Protein 9RTL (pdb70)

Foldseek 3Di:
DAPVPFKDKDFDDKAKWWKFKFKDFPVCVVVVCVVVAVVQQVLQVVVVFGFPAFKKKKWAPNVDRMTIMMITGGGDPPRADDDRTGMDIDDGGMWTKGKDAFDPVPCVVVVVNSVVVCVVVVFAFPRMKMKTFRDDVVPDDRRGGIIMIITHTD/DADPPFKDKDFDDKAKWWKAKDKDAPVCVVVVCVVVAVVQQVLQVVVVFHFPAFKKKKWAQHDHDIGMMMITGGTDPDGAADDRTGMDIDDGGIKTKGKDAFAPVPCVVVVVNSVVVCVVVPWDFPRMKMKGFRDDVVPDDRRGGIIMIITHTDD

Solvent-accessible surface area: 14904 Å² total; per-residue (Å²): 98,112,11,128,168,86,15,73,70,65,120,26,78,44,64,29,1,0,5,19,6,11,42,6,35,133,111,100,28,39,79,45,18,130,57,4,29,105,73,0,73,99,52,1,66,68,57,68,82,71,41,72,25,52,22,2,0,28,6,27,31,63,121,48,61,50,3,4,0,17,0,0,16,15,7,84,51,78,13,125,31,61,43,78,12,6,31,3,31,12,2,27,30,99,0,0,0,0,60,13,90,5,49,76,78,114,22,125,42,0,20,83,5,0,93,137,46,6,114,109,73,62,72,91,64,21,46,15,8,14,13,31,16,57,25,49,75,105,149,34,45,85,115,116,8,98,0,49,0,1,6,11,24,166,100,118,12,121,174,95,12,84,77,66,113,25,79,38,67,51,0,0,0,17,4,17,72,10,38,109,107,101,22,53,74,45,22,135,56,5,30,99,72,0,73,111,48,1,72,71,61,68,64,68,45,73,25,59,23,2,0,16,10,6,48,94,62,101,49,73,4,4,1,0,0,0,17,15,7,81,56,69,17,131,31,64,58,131,16,2,24,0,19,10,6,39,12,66,0,0,0,1,52,13,99,5,49,76,78,114,21,122,43,0,27,58,2,0,82,133,43,3,105,117,74,64,37,68,73,10,39,21,10,19,11,37,16,54,24,52,75,104,151,31,46,83,114,118,7,95,0,60,0,2,10,9,4,26,146

Organism: Chlorobaculum tepidum (strain ATCC 49652 / DSM 12025 / NBRC 103806 / TLS) (NCBI:txid194439)

B-factor: mean 36.29, std 10.78, range [20.47, 84.72]

Nearest PDB structures (foldseek):
  5kax-assembly1_A  TM=9.947E-01  e=1.233E-27  Chlorobaculum tepidum TLS
  2kcu-assembly1_A  TM=8.402E-01  e=7.437E-20  Chlorobaculum tepidum
  7zhe-assembly1_A  TM=8.468E-01  e=8.422E-09  Ruminiclostridium cellulolyticum
  6xl6-assembly1_H  TM=8.450E-01  e=1.608E-07  Escherichia coli
  6wl5-assembly4_D  TM=8.039E-01  e=1.523E-07  Escherichia coli

Radius of gyration: 19.71 Å; Cα contacts (8 Å, |Δi|>4): 686; chains: 2; bounding box: 50×37×55 Å

Sequence (309 aa):
FECQFVCELKELAPVPALLIRTQTTMSELGSLFEAGYHDILQLLAGQGKSPSGPPFARYFGMSAGTFEVEFGFPVEGGVEGSGRVVTGLTPSGKAASSLYIGPYGEIEAVYDALMKWVDDNGFDLSGEAYEIYLDAPAETAPDQLRTRVSLMLHFECQFVCELKELAPVPALLIRTQTTMSELGSLFEAGYHDILQLLAGQGKSPSGPPFARYFGMSAGTFEVEFGFPVEGGVEGSGRVVTGLTPSGKAASSLYIGPYGEIEAVYDALMKWVDDNGFDLSGEAYEIYLDAPAETAPDQLRTRVSLMLHE

Secondary structure (DSSP, 8-state):
---TTT-EEEEEPP-EEEEEEEEE-HHHHHHHHHHHHHHHHHHHHTTT--BSS--EEEEE-TTSSSEEEEEEEEB-TT---BTTEEEEE---EEEEEEEEES-GGGTHHHHHHHHHHHHHTT--EEEEEEEEE-S-GGGS-GGG-EEEEEEEE-/---TTT-EEEEE---EEEEEEEEEEHHHHHHHHHHHHHHHHHHHHHTT--BSS--EEEEES--SSEEEEEEEEEB-SS---BTTBEEEE---EEEEEEEEES-GGGTHHHHHHHHHHHHHTT-EEEEEEEEEE-S-GGGS-GGG-EEEEEEEEE-

InterPro domains:
  IPR010499 Bacterial transcription activator, effector binding [SM00871] (7-156)
  IPR011256 Regulatory factor, effector binding domain superfamily [G3DSA:3.20.80.10] (1-158)
  IPR011256 Regulatory factor, effector binding domain superfamily [SSF55136] (10-151)
  IPR029442 GyrI-like small molecule binding domain [PF06445] (10-154)

Structure (mmCIF, N/CA/C/O backbone):
data_9RTL
#
_entry.id   9RTL
#
_cell.length_a   71.810
_cell.length_b   71.810
_cell.length_c   146.160
_cell.angle_alpha   90.000
_cell.angle_beta   90.000
_cell.angle_gamma   120.000
#
_symmetry.space_group_name_H-M   'P 65'
#
loop_
_entity.id
_entity.type
_entity.pdbx_description
1 polymer 'AraC effector-binding domain-containing protein'
2 non-polymer [9-(2-carboxyphenyl)-6-(dimethylamino)xanthen-3-ylidene]-dimethyl-azanium
3 non-polymer GLYCEROL
4 water water
#
loop_
_atom_site.group_PDB
_atom_site.id
_atom_site.type_symbol
_atom_site.label_atom_id
_atom_site.label_alt_id
_atom_site.label_comp_id
_atom_site.label_asym_id
_atom_site.label_entity_id
_atom_site.label_seq_id
_atom_site.pdbx_PDB_ins_code
_atom_site.Cartn_x
_atom_site.Cartn_y
_atom_site.Cartn_z
_atom_site.occupancy
_atom_site.B_iso_or_equiv
_atom_site.auth_seq_id
_atom_site.auth_comp_id
_atom_site.auth_asym_id
_atom_site.auth_atom_id
_atom_site.pdbx_PDB_model_num
ATOM 1 N N . PHE A 1 3 ? -33.42658 3.97378 25.48117 1.000 59.85535 3 PHE A N 1
ATOM 2 C CA . PHE A 1 3 ? -32.62764 4.77291 24.54737 1.000 52.63194 3 PHE A CA 1
ATOM 3 C C . PHE A 1 3 ? -33.21123 6.17428 24.51682 1.000 49.22173 3 PHE A C 1
ATOM 4 O O . PHE A 1 3 ? -34.42944 6.33132 24.39108 1.000 58.85309 3 PHE A O 1
ATOM 12 N N . GLU A 1 4 ? -32.37866 7.20431 24.63103 1.000 47.12943 4 GLU A N 1
ATOM 13 C CA . GLU A 1 4 ? -32.86683 8.57833 24.54277 1.000 53.03294 4 GLU A CA 1
ATOM 14 C C . GLU A 1 4 ? -32.52429 9.17778 23.17802 1.000 51.03578 4 GLU A C 1
ATOM 15 O O . GLU A 1 4 ? -31.37478 9.05754 22.71861 1.000 39.77156 4 GLU A O 1
ATOM 21 N N . CYS A 1 5 ? -33.52813 9.82824 22.53842 1.000 40.77555 5 CYS A N 1
ATOM 22 C CA . CYS A 1 5 ? -33.36869 10.44742 21.22541 1.000 44.84208 5 CYS A CA 1
ATOM 23 C C . CYS A 1 5 ? -33.03842 11.93231 21.28867 1.000 41.79465 5 CYS A C 1
ATOM 24 O O . CYS A 1 5 ? -32.74863 12.52729 20.24251 1.000 42.36034 5 CYS A O 1
ATOM 27 N N . GLN A 1 6 ? -33.05824 12.52834 22.48190 1.000 43.51719 6 GLN A N 1
ATOM 28 C CA . GLN A 1 6 ? -32.76792 13.93893 22.73681 1.000 49.52144 6 GLN A CA 1
ATOM 29 C C . GLN A 1 6 ? -31.68664 14.54534 21.82938 1.000 34.59557 6 GLN A C 1
ATOM 30 O O . GLN A 1 6 ? -31.86199 15.63117 21.26207 1.000 38.43899 6 GLN A O 1
ATOM 36 N N . PHE A 1 7 ? -30.55368 13.86499 21.72686 1.000 35.21089 7 PHE A N 1
ATOM 37 C CA . PHE A 1 7 ? -29.34226 14.46570 21.18381 1.000 37.44464 7 PHE A CA 1
ATOM 38 C C . PHE A 1 7 ? -28.78374 13.78346 19.95590 1.000 37.00461 7 PHE A C 1
ATOM 39 O O . PHE A 1 7 ? -28.20361 14.48369 19.11971 1.000 37.64385 7 PHE A O 1
ATOM 47 N N . VAL A 1 8 ? -28.94818 12.46620 19.80149 1.000 30.76199 8 VAL A N 1
ATOM 48 C CA . VAL A 1 8 ? -28.27854 11.80701 18.67772 1.000 31.54650 8 VAL A CA 1
ATOM 49 C C . VAL A 1 8 ? -29.20174 11.42945 17.50682 1.000 29.32521 8 VAL A C 1
ATOM 50 O O . VAL A 1 8 ? -28.68079 11.00159 16.47211 1.000 38.27662 8 VAL A O 1
ATOM 54 N N . CYS A 1 9 ? -30.51194 11.57572 17.62419 1.000 27.79719 9 CYS A N 1
ATOM 55 C CA . CYS A 1 9 ? -31.38360 11.19454 16.51637 1.000 27.27366 9 CYS A CA 1
ATOM 56 C C . CYS A 1 9 ? -31.46420 12.32651 15.51731 1.000 31.60279 9 CYS A C 1
ATOM 57 O O . CYS A 1 9 ? -31.47364 13.50004 15.88344 1.000 29.65352 9 CYS A O 1
ATOM 60 N N . GLU A 1 10 ? -31.47547 11.97303 14.23944 1.000 28.82771 10 GLU A N 1
ATOM 61 C CA . GLU A 1 10 ? -31.42656 12.98600 13.20861 1.000 26.61442 10 GLU A CA 1
ATOM 62 C C . GLU A 1 10 ? -32.22445 12.50231 12.01364 1.000 29.56132 10 GLU A C 1
ATOM 63 O O . GLU A 1 10 ? -32.58588 11.33081 11.91364 1.000 29.61695 10 GLU A O 1
ATOM 69 N N . LEU A 1 11 ? -32.52492 13.43142 11.11434 1.000 26.05323 11 LEU A N 1
ATOM 70 C CA . LEU A 1 11 ? -33.05123 13.05046 9.80509 1.000 26.67575 11 LEU A CA 1
ATOM 71 C C . LEU A 1 11 ? -31.87516 13.03752 8.82886 1.000 34.97399 11 LEU A C 1
ATOM 72 O O . LEU A 1 11 ? -31.09974 14.00332 8.75703 1.000 32.93378 11 LEU A O 1
ATOM 77 N N . LYS A 1 12 ? -31.71823 11.93820 8.09129 1.000 29.81191 12 LYS A N 1
ATOM 78 C CA . LYS A 1 12 ? -30.65780 11.82968 7.09718 1.000 35.46177 12 LYS A CA 1
ATOM 79 C C . LYS A 1 12 ? -31.29101 11.73240 5.72591 1.000 33.10313 12 LYS A C 1
ATOM 80 O O . LYS A 1 12 ? -32.35661 11.13259 5.57850 1.000 33.21640 12 LYS A O 1
ATOM 86 N N . GLU A 1 13 ? -30.65407 12.38058 4.75169 1.000 33.40721 13 GLU A N 1
ATOM 87 C CA . GLU A 1 13 ? -30.95981 12.20986 3.33729 1.000 38.51161 13 GLU A CA 1
ATOM 88 C C . GLU A 1 13 ? -30.00966 11.15496 2.81605 1.000 36.82718 13 GLU A C 1
ATOM 89 O O . GLU A 1 13 ? -28.79532 11.37282 2.78984 1.000 44.07037 13 GLU A O 1
ATOM 95 N N . LEU A 1 14 ? -30.55108 10.01266 2.42878 1.000 36.63885 14 LEU A N 1
ATOM 96 C CA . LEU A 1 14 ? -29.71533 8.88841 2.05992 1.000 35.84888 14 LEU A CA 1
ATOM 97 C C . LEU A 1 14 ? -29.45792 8.94134 0.56631 1.000 35.99290 14 LEU A C 1
ATOM 98 O O . LEU A 1 14 ? -30.39766 9.08477 -0.22075 1.000 37.15896 14 LEU A O 1
ATOM 103 N N . ALA A 1 15 ? -28.17927 8.80786 0.19768 1.000 35.20145 15 ALA A N 1
ATOM 104 C CA . ALA A 1 15 ? -27.74582 8.77105 -1.18749 1.000 44.19878 15 ALA A CA 1
ATOM 105 C C . ALA A 1 15 ? -27.63102 7.32020 -1.62973 1.000 34.44771 15 ALA A C 1
ATOM 106 O O . ALA A 1 15 ? -26.82830 6.58001 -1.03711 1.000 36.67102 15 ALA A O 1
ATOM 108 N N . PRO A 1 16 ? -28.37113 6.87901 -2.64278 1.000 38.27402 16 PRO A N 1
ATOM 109 C CA . PRO A 1 16 ? -28.24390 5.48127 -3.09516 1.000 33.20272 16 PRO A CA 1
ATOM 110 C C . PRO A 1 16 ? -26.90351 5.25528 -3.78866 1.000 38.95203 16 PRO A C 1
ATOM 111 O O . PRO A 1 16 ? -26.48014 6.04677 -4.63869 1.000 35.89676 16 PRO A O 1
ATOM 115 N N . VAL A 1 17 ? -26.22239 4.17750 -3.41574 1.000 33.47539 17 VAL A N 1
ATOM 116 C CA . VAL A 1 17 ? -24.97658 3.79085 -4.07936 1.000 30.12703 17 VAL A CA 1
ATOM 117 C C . VAL A 1 17 ? -25.08486 2.32614 -4.45788 1.000 31.27794 17 VAL A C 1
ATOM 118 O O . VAL A 1 17 ? -25.94794 1.61206 -3.93519 1.000 28.49718 17 VAL A O 1
ATOM 122 N N . PRO A 1 18 ? -24.22982 1.85073 -5.37486 1.000 30.56328 18 PRO A N 1
ATOM 123 C CA . PRO A 1 18 ? -24.31083 0.43641 -5.78959 1.000 30.59477 18 PRO A CA 1
ATOM 124 C C . PRO A 1 18 ? -24.07731 -0.52660 -4.62720 1.000 27.26701 18 PRO A C 1
ATOM 125 O O . PRO A 1 18 ? -23.27813 -0.27978 -3.72289 1.000 28.54744 18 PRO A O 1
ATOM 129 N N . ALA A 1 19 ? -24.78186 -1.64690 -4.68646 1.000 29.08578 19 ALA A N 1
ATOM 130 C CA . ALA A 1 19 ? -24.71274 -2.69220 -3.67550 1.000 28.30489 19 ALA A CA 1
ATOM 131 C C . ALA A 1 19 ? -24.84319 -4.05235 -4.34972 1.000 30.44795 19 ALA A C 1
ATOM 132 O O . ALA A 1 19 ? -25.46692 -4.16646 -5.40605 1.000 33.08129 19 ALA A O 1
ATOM 134 N N . LEU A 1 20 ? -24.26093 -5.07976 -3.72538 1.000 25.36867 20 LEU A N 1
ATOM 135 C CA . LEU A 1 20 ? -24.58986 -6.47693 -4.03154 1.000 27.23367 20 LEU A CA 1
ATOM 136 C C . LEU A 1 20 ? -25.49401 -6.97487 -2.91778 1.000 29.00266 20 LEU A C 1
ATOM 137 O O . LEU A 1 20 ? -25.14806 -6.82416 -1.74221 1.000 29.62477 20 LEU A O 1
ATOM 142 N N . LEU A 1 21 ? -26.64784 -7.53108 -3.27664 1.000 28.18224 21 LEU A N 1
ATOM 143 C CA . LEU A 1 21 ? -27.71315 -7.85331 -2.32778 1.000 29.37740 21 LEU A CA 1
ATOM 144 C C . LEU A 1 21 ? -28.19822 -9.27997 -2.49240 1.000 30.75692 21 LEU A C 1
ATOM 145 O O . LEU A 1 21 ? -28.23047 -9.81598 -3.60597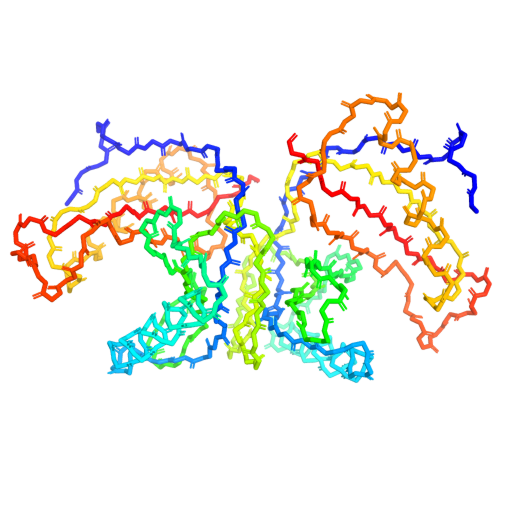 1.000 30.23527 21 LEU A O 1
ATOM 150 N N . ILE A 1 22 ? -28.68822 -9.85179 -1.40617 1.000 24.80220 22 ILE A N 1
ATOM 151 C CA . ILE A 1 22 ? -29.60029 -11.00277 -1.46362 1.000 27.66551 22 ILE A CA 1
ATOM 152 C C . ILE A 1 22 ? -30.97720 -10.52994 -1.02892 1.000 28.93587 22 ILE A C 1
ATOM 153 O O . ILE A 1 22 ? -31.11426 -9.85695 0.00180 1.000 28.37520 22 ILE A O 1
ATOM 158 N N . ARG A 1 23 ? -32.00803 -10.88256 -1.79760 1.000 26.25982 23 ARG A N 1
ATOM 159 C CA . ARG A 1 23 ? -33.36161 -10.41600 -1.53242 1.000 22.75335 23 ARG A CA 1
ATOM 160 C C . ARG A 1 23 ? -34.21752 -11.63737 -1.30147 1.000 29.14067 23 ARG A C 1
ATOM 161 O O . ARG A 1 23 ? -34.45989 -12.43376 -2.22956 1.000 28.06198 23 ARG A O 1
ATOM 169 N N . THR A 1 24 ? -34.63698 -11.81318 -0.06034 1.000 27.02205 24 THR A N 1
ATOM 170 C CA . THR A 1 24 ? -35.26861 -13.07941 0.30086 1.000 26.12767 24 THR A CA 1
ATOM 171 C C . THR A 1 24 ? -36.26096 -12.88631 1.43367 1.000 27.21585 24 THR A C 1
ATOM 172 O O . THR A 1 24 ? -36.89085 -11.81951 1.54383 1.000 27.29030 24 THR A O 1
ATOM 176 N N . GLN A 1 25 ? -36.51637 -13.93081 2.22392 1.000 28.28979 25 GLN A N 1
ATOM 177 C CA . GLN A 1 25 ? -37.40121 -13.80342 3.37673 1.000 27.18306 25 GLN A CA 1
ATOM 178 C C . GLN A 1 25 ? -36.85898 -14.72645 4.45867 1.000 29.51847 25 GLN A C 1
ATOM 179 O O . GLN A 1 25 ? -36.10957 -15.66327 4.16429 1.000 29.84574 25 GLN A O 1
ATOM 185 N N . THR A 1 26 ? -37.19658 -14.43540 5.71761 1.000 33.80936 26 THR A N 1
ATOM 186 C CA . THR A 1 26 ? -36.60485 -15.19835 6.81917 1.000 30.86123 26 THR A CA 1
ATOM 187 C C . THR A 1 26 ? -37.51340 -15.12489 8.04771 1.000 35.94983 26 THR A C 1
ATOM 188 O O . THR A 1 26 ? -38.54037 -14.44586 8.05105 1.000 33.18765 26 THR A O 1
ATOM 192 N N . THR A 1 27 ? -37.12784 -15.82796 9.11292 1.000 40.27583 27 THR A N 1
ATOM 193 C CA . THR A 1 27 ? -37.71809 -15.59915 10.43205 1.000 39.32578 27 THR A CA 1
ATOM 194 C C . THR A 1 27 ? -36.65484 -15.05192 11.37270 1.000 39.21844 27 THR A C 1
ATOM 195 O O . THR A 1 27 ? -35.45942 -15.16072 11.09731 1.000 39.54173 27 THR A O 1
ATOM 199 N N . MET A 1 28 ? -37.08189 -14.50607 12.52492 1.000 41.43827 28 MET A N 1
ATOM 200 C CA . MET A 1 28 ? -36.08724 -14.01665 13.49058 1.000 43.91080 28 MET A CA 1
ATOM 201 C C . MET A 1 28 ? -35.17221 -15.14111 13.97172 1.000 39.71588 28 MET A C 1
ATOM 202 O O . MET A 1 28 ? -33.97442 -14.90701 14.19736 1.000 42.76572 28 MET A O 1
ATOM 207 N N . SER A 1 29 ? -35.69907 -16.37032 14.09692 1.000 45.64646 29 SER A N 1
ATOM 208 C CA . SER A 1 29 ? -34.86466 -17.49701 14.53758 1.000 43.32453 29 SER A CA 1
ATOM 209 C C . SER A 1 29 ? -33.75962 -17.80311 13.54415 1.000 42.94434 29 SER A C 1
ATOM 210 O O . SER A 1 29 ? -32.64316 -18.15855 13.94183 1.000 44.50448 29 SER A O 1
ATOM 213 N N . GLU A 1 30 ? -34.06012 -17.72364 12.24363 1.000 34.19839 30 GLU A N 1
ATOM 214 C CA . GLU A 1 30 ? -33.09796 -18.11533 11.22602 1.000 35.38159 30 GLU A CA 1
ATOM 215 C C . GLU A 1 30 ? -32.27728 -16.94890 10.68935 1.000 34.14103 30 GLU A C 1
ATOM 216 O O . GLU A 1 30 ? -31.33627 -17.18348 9.93398 1.000 32.23484 30 GLU A O 1
ATOM 222 N N . LEU A 1 31 ? -32.59817 -15.71051 11.06821 1.000 33.18735 31 LEU A N 1
ATOM 223 C CA . LEU A 1 31 ? -31.90228 -14.54805 10.50620 1.000 29.11352 31 LEU A CA 1
ATOM 224 C C . LEU A 1 31 ? -30.38284 -14.62632 10.68255 1.000 33.92437 31 LEU A C 1
ATOM 225 O O . LEU A 1 31 ? -29.62534 -14.33847 9.74321 1.000 30.64439 31 LEU A O 1
ATOM 230 N N . GLY A 1 32 ? -29.90218 -14.95089 11.89826 1.000 30.42941 32 GLY A N 1
ATOM 231 C CA . GLY A 1 32 ? -28.45665 -14.99686 12.09815 1.000 32.56877 32 GLY A CA 1
ATOM 232 C C . GLY A 1 32 ? -27.74412 -15.94383 11.14413 1.000 30.92657 32 GLY A C 1
ATOM 233 O O . GLY A 1 32 ? -26.70682 -15.59553 10.55200 1.000 32.47932 32 GLY A O 1
ATOM 234 N N . SER A 1 33 ? -28.28168 -17.16200 10.98630 1.000 29.08914 33 SER A N 1
ATOM 235 C CA . SER A 1 33 ? -27.67827 -18.14763 10.09082 1.000 33.95182 33 SER A CA 1
ATOM 236 C C . SER A 1 33 ? -27.76886 -17.69564 8.63617 1.000 31.75531 33 SER A C 1
ATOM 237 O O . SER A 1 33 ? -26.81131 -17.83507 7.86214 1.000 32.29741 33 SER A O 1
ATOM 240 N N . LEU A 1 34 ? -28.90273 -17.11559 8.27969 1.000 28.78902 34 LEU A N 1
ATOM 241 C CA . LEU A 1 34 ? -29.05680 -16.53457 6.93970 1.000 27.95266 34 LEU A CA 1
ATOM 242 C C . LEU A 1 34 ? -27.97653 -15.50323 6.65056 1.000 25.13592 34 LEU A C 1
ATOM 243 O O . LEU A 1 34 ? -27.34429 -15.53640 5.59394 1.000 26.10110 34 LEU A O 1
ATOM 248 N N . PHE A 1 35 ? -27.77555 -14.53727 7.56201 1.000 28.54527 35 PHE A N 1
ATOM 249 C CA . PHE A 1 35 ? -26.80518 -13.46077 7.31040 1.000 27.08215 35 PHE A CA 1
ATOM 250 C C . PHE A 1 35 ? -25.37275 -13.97085 7.27211 1.000 28.81666 35 PHE A C 1
ATOM 251 O O . PHE A 1 35 ? -24.59931 -13.55588 6.42331 1.000 26.37258 35 PHE A O 1
ATOM 259 N N . GLU A 1 36 ? -24.98825 -14.87990 8.18601 1.000 29.98338 36 GLU A N 1
ATOM 260 C CA . GLU A 1 36 ? -23.63959 -15.45058 8.09955 1.000 29.82643 36 GLU A CA 1
ATOM 261 C C . GLU A 1 36 ? -23.40861 -16.11072 6.74964 1.000 26.77474 36 GLU A C 1
ATOM 262 O O . GLU A 1 36 ? -22.38889 -15.86597 6.09120 1.000 33.64284 36 GLU A O 1
ATOM 268 N N . ALA A 1 37 ? -24.36344 -16.92397 6.31264 1.000 29.46484 37 ALA A N 1
ATOM 269 C CA . ALA A 1 37 ? -24.26313 -17.60489 5.01845 1.000 30.87238 37 ALA A CA 1
ATOM 270 C C . ALA A 1 37 ? -24.20809 -16.62270 3.84912 1.000 31.67296 37 ALA A C 1
ATOM 271 O O . ALA A 1 37 ? -23.34046 -16.71503 2.97787 1.000 32.74047 37 ALA A O 1
ATOM 273 N N . GLY A 1 38 ? -25.15727 -15.69953 3.79607 1.000 29.75835 38 GLY A N 1
ATOM 274 C CA . GLY A 1 38 ? -25.26494 -14.83508 2.62865 1.000 27.65546 38 GLY A CA 1
ATOM 275 C C . GLY A 1 38 ? -24.17689 -13.78015 2.57229 1.000 28.15572 38 GLY A C 1
ATOM 276 O O . GLY A 1 38 ? -23.68181 -13.45655 1.49407 1.000 32.13722 38 GLY A O 1
ATOM 277 N N . TYR A 1 39 ? -23.80174 -13.20295 3.73522 1.000 28.14967 39 TYR A N 1
ATOM 278 C CA . TYR A 1 39 ? -22.70132 -12.25545 3.72057 1.000 26.40336 39 TYR A CA 1
ATOM 279 C C . TYR A 1 39 ? -21.40586 -12.94711 3.32873 1.000 33.47739 39 TYR A C 1
ATOM 280 O O . TYR A 1 39 ? -20.60606 -12.39422 2.58180 1.000 31.40671 39 TYR A O 1
ATOM 289 N N . HIS A 1 40 ? -21.16073 -14.15099 3.86093 1.000 32.05166 40 HIS A N 1
ATOM 290 C CA . HIS A 1 40 ? -20.02986 -14.92769 3.35873 1.000 35.08787 40 HIS A CA 1
ATOM 291 C C . HIS A 1 40 ? -20.07946 -15.06405 1.84070 1.000 31.31346 40 HIS A C 1
ATOM 292 O O . HIS A 1 40 ? -19.08576 -14.82878 1.13847 1.000 35.69914 40 HIS A O 1
ATOM 299 N N . ASP A 1 41 ? -21.23249 -15.45708 1.31295 1.000 32.29581 41 ASP A N 1
ATOM 300 C CA . ASP A 1 41 ? -21.34662 -15.67797 -0.12808 1.000 33.27098 41 ASP A CA 1
ATOM 301 C C . ASP A 1 41 ? -21.11502 -14.39412 -0.90488 1.000 41.22656 41 ASP A C 1
ATOM 302 O O . ASP A 1 41 ? -20.42937 -14.40755 -1.93112 1.000 36.15701 41 ASP A O 1
ATOM 307 N N . ILE A 1 42 ? -21.68218 -13.27322 -0.44570 1.000 32.04191 42 ILE A N 1
ATOM 308 C CA . ILE A 1 42 ? -21.44558 -12.00889 -1.15573 1.000 36.49061 42 ILE A CA 1
ATOM 309 C C . ILE A 1 42 ? -19.96414 -11.67575 -1.16429 1.000 34.09711 42 ILE A C 1
ATOM 310 O O . ILE A 1 42 ? -19.39683 -11.31957 -2.20475 1.000 41.83740 42 ILE A O 1
ATOM 315 N N . LEU A 1 43 ? -19.30365 -11.81481 -0.02411 1.000 34.89699 43 LEU A N 1
ATOM 316 C CA . LEU A 1 43 ? -17.86896 -11.56617 0.01059 1.000 38.48014 43 LEU A CA 1
ATOM 317 C C . LEU A 1 43 ? -17.12879 -12.50363 -0.94073 1.000 43.41864 43 LEU A C 1
ATOM 318 O O . LEU A 1 43 ? -16.16021 -12.09834 -1.59177 1.000 43.08431 43 LEU A O 1
ATOM 323 N N . GLN A 1 44 ? -17.59546 -13.74965 -1.07339 1.000 42.30993 44 GLN A N 1
ATOM 324 C CA . GLN A 1 44 ? -16.94777 -14.67016 -2.01286 1.000 40.73043 44 GLN A CA 1
ATOM 325 C C . GLN A 1 44 ? -17.18645 -14.26424 -3.45919 1.000 42.55963 44 GLN A C 1
ATOM 326 O O . GLN A 1 44 ? -16.28333 -14.37985 -4.29443 1.000 41.37875 44 GLN A O 1
ATOM 332 N N . LEU A 1 45 ? -18.41155 -13.84456 -3.80154 1.000 37.63353 45 LEU A N 1
ATOM 333 C CA . LEU A 1 45 ? -18.63262 -13.35920 -5.15457 1.000 40.65150 45 LEU A CA 1
ATOM 334 C C . LEU A 1 45 ? -17.77201 -12.14745 -5.44412 1.000 40.89046 45 LEU A C 1
ATOM 335 O O . LEU A 1 45 ? -17.31860 -11.98305 -6.57908 1.000 44.82663 45 LEU A O 1
ATOM 340 N N . LEU A 1 46 ? -17.52451 -11.29944 -4.43486 1.000 44.37412 46 LEU A N 1
ATOM 341 C CA . LEU A 1 46 ? -16.68268 -10.12137 -4.65091 1.000 44.03820 46 LEU A CA 1
ATOM 342 C C . LEU A 1 46 ? -15.23122 -10.52748 -4.87213 1.000 48.86434 46 LEU A C 1
ATOM 343 O O . LEU A 1 46 ? -14.62373 -10.14990 -5.88118 1.000 48.08130 46 LEU A O 1
ATOM 348 N N . ALA A 1 47 ? -14.65917 -11.27549 -3.92394 1.000 50.85994 47 ALA A N 1
ATOM 349 C CA . ALA A 1 47 ? -13.37388 -11.94828 -4.13795 1.000 52.88481 47 ALA A CA 1
ATOM 350 C C . ALA A 1 47 ? -13.30130 -12.62027 -5.51027 1.000 46.71452 47 ALA A C 1
ATOM 351 O O . ALA A 1 47 ? -12.29891 -12.48585 -6.22853 1.000 48.96405 47 ALA A O 1
ATOM 353 N N . GLY A 1 48 ? -14.37280 -13.34089 -5.89346 1.000 47.25941 48 GLY A N 1
ATOM 354 C CA . GLY A 1 48 ? -14.54889 -13.98370 -7.19089 1.000 43.67136 48 GLY A CA 1
ATOM 355 C C . GLY A 1 48 ? -14.32694 -13.11198 -8.41220 1.000 53.02364 48 GLY A C 1
ATOM 356 O O . GLY A 1 48 ? -14.07581 -13.63567 -9.51136 1.000 46.98674 48 GLY A O 1
ATOM 357 N N . GLN A 1 49 ? -14.41693 -11.78410 -8.22498 1.000 53.12194 49 GLN A N 1
ATOM 358 C CA . GLN A 1 49 ? -14.07797 -10.77375 -9.23020 1.000 51.70624 49 GLN A CA 1
ATOM 359 C C . GLN A 1 49 ? -12.89384 -9.90687 -8.83346 1.000 42.52712 49 GLN A C 1
ATOM 360 O O . GLN A 1 49 ? -12.70462 -8.84405 -9.43226 1.000 57.57395 49 GLN A O 1
ATOM 366 N N . GLY A 1 50 ? -12.11785 -10.29868 -7.82883 1.000 51.62279 50 GLY A N 1
ATOM 367 C CA . GLY A 1 50 ? -11.01153 -9.45855 -7.39236 1.000 47.53434 50 GLY A CA 1
ATOM 368 C C . GLY A 1 50 ? -11.43849 -8.08544 -6.91650 1.000 67.20097 50 GLY A C 1
ATOM 369 O O . GLY A 1 50 ? -10.83450 -7.08097 -7.31891 1.000 65.75294 50 GLY A O 1
ATOM 370 N N . LYS A 1 51 ? -12.48775 -8.01931 -6.07738 1.000 62.03085 51 LYS A N 1
ATOM 371 C CA . LYS A 1 51 ? -13.06289 -6.77778 -5.55995 1.000 60.58655 51 LYS A CA 1
ATOM 372 C C . LYS A 1 51 ? -13.38079 -6.94481 -4.07851 1.000 58.84742 51 LYS A C 1
ATOM 373 O O . LYS A 1 51 ? -13.50824 -8.06656 -3.57426 1.000 54.66605 51 LYS A O 1
ATOM 379 N N . SER A 1 52 ? -13.53478 -5.81310 -3.39484 1.000 61.42907 52 SER A N 1
ATOM 380 C CA . SER A 1 52 ? -13.82785 -5.71760 -1.97237 1.000 59.27401 52 SER A CA 1
ATOM 381 C C . SER A 1 52 ? -15.08786 -4.88280 -1.78016 1.000 52.91076 52 SER A C 1
ATOM 382 O O . SER A 1 52 ? -15.46039 -4.12996 -2.68405 1.000 51.77373 52 SER A O 1
ATOM 385 N N . PRO A 1 53 ? -15.79074 -5.00754 -0.63766 1.000 47.47701 53 PRO A N 1
ATOM 386 C CA . PRO A 1 53 ? -16.87078 -4.05094 -0.32986 1.000 39.58459 53 PRO A CA 1
ATOM 387 C C . PRO A 1 53 ? -16.33869 -2.62869 -0.22429 1.000 41.03868 53 PRO A C 1
ATOM 388 O O . PRO A 1 53 ? -15.17514 -2.39308 0.09819 1.000 42.34740 53 PRO A O 1
ATOM 392 N N . SER A 1 54 ? -17.23229 -1.66476 -0.42864 1.000 34.03053 54 SER A N 1
ATOM 393 C CA . SER A 1 54 ? -16.87396 -0.26881 -0.24436 1.000 35.49244 54 SER A CA 1
ATOM 394 C C . SER A 1 54 ? -17.36142 0.30690 1.08730 1.000 40.26411 54 SER A C 1
ATOM 395 O O . SER A 1 54 ? -17.11439 1.48348 1.37317 1.000 38.60299 54 SER A O 1
ATOM 398 N N . GLY A 1 55 ? -18.00808 -0.49845 1.93527 1.000 32.08914 55 GLY A N 1
ATOM 399 C CA . GLY A 1 55 ? -18.41322 -0.04109 3.25117 1.000 33.14005 55 GLY A CA 1
ATOM 400 C C . GLY A 1 55 ? -19.02420 -1.21000 3.99581 1.000 30.06617 55 GLY A C 1
ATOM 401 O O . GLY A 1 55 ? -19.03416 -2.33591 3.49353 1.000 30.18828 55 GLY A O 1
ATOM 402 N N . PRO A 1 56 ? -19.57389 -0.95998 5.17545 1.000 28.72335 56 PRO A N 1
ATOM 403 C CA . PRO A 1 56 ? -20.10317 -2.04734 6.01206 1.000 27.35877 56 PRO A CA 1
ATOM 404 C C . PRO A 1 56 ? -21.39925 -2.59608 5.44248 1.000 31.53778 56 PRO A C 1
ATOM 405 O O . PRO A 1 56 ? -22.12485 -1.88616 4.70705 1.000 29.70476 56 PRO A O 1
ATOM 409 N N . PRO A 1 57 ? -21.74903 -3.83832 5.77940 1.000 26.15952 57 PRO A N 1
ATOM 410 C CA . PRO A 1 57 ? -22.98348 -4.43235 5.24363 1.000 24.93269 57 PRO A CA 1
ATOM 411 C C . PRO A 1 57 ? -24.21955 -3.84265 5.91566 1.000 24.20405 57 PRO A C 1
ATOM 412 O O . PRO A 1 57 ? -24.14791 -3.15369 6.93227 1.000 25.21854 57 PRO A O 1
ATOM 416 N N . PHE A 1 58 ? -25.37413 -4.14413 5.32089 1.000 24.32405 58 PHE A N 1
ATOM 417 C CA . PHE A 1 58 ? -26.63461 -3.58486 5.78188 1.000 23.72322 58 PHE A CA 1
ATOM 418 C C . PHE A 1 58 ? -27.76736 -4.58524 5.53867 1.000 21.85680 58 PHE A C 1
ATOM 419 O O . PHE A 1 58 ? -27.59071 -5.61882 4.89295 1.000 24.27225 58 PHE A O 1
ATOM 427 N N . ALA A 1 59 ? -28.93716 -4.27866 6.08841 1.000 23.83488 59 ALA A N 1
ATOM 428 C CA . ALA A 1 59 ? -30.15151 -5.01858 5.80147 1.000 25.35987 59 ALA A CA 1
ATOM 429 C C . ALA A 1 59 ? -31.32995 -4.05367 5.81722 1.000 27.95414 59 ALA A C 1
ATOM 430 O O . ALA A 1 59 ? -31.34767 -3.07219 6.57132 1.000 23.80949 59 ALA A O 1
ATOM 432 N N . ARG A 1 60 ? -32.35579 -4.39452 5.04201 1.000 22.29704 60 ARG A N 1
ATOM 433 C CA . ARG A 1 60 ? -33.61456 -3.68071 4.98909 1.000 21.68993 60 ARG A CA 1
ATOM 434 C C . ARG A 1 60 ? -34.73663 -4.64300 5.33978 1.000 27.90338 60 ARG A C 1
ATOM 435 O O . ARG A 1 60 ? -34.75672 -5.79184 4.87783 1.000 27.38941 60 ARG A O 1
ATOM 443 N N . TYR A 1 61 ? -35.72779 -4.13939 6.05563 1.000 24.72532 61 TYR A N 1
ATOM 444 C CA . TYR A 1 61 ? -36.75913 -4.95191 6.67384 1.000 26.67337 61 TYR A CA 1
ATOM 445 C C . TYR A 1 61 ? -38.09635 -4.27307 6.51480 1.000 29.10648 61 TYR A C 1
ATOM 446 O O . TYR A 1 61 ? -38.19635 -3.04364 6.50875 1.000 29.86257 61 TYR A O 1
ATOM 455 N N . PHE A 1 62 ? -39.13586 -5.08036 6.39454 1.000 26.38743 62 PHE A N 1
ATOM 456 C CA . PHE A 1 62 ? -40.49306 -4.57602 6.37732 1.000 25.40001 62 PHE A CA 1
ATOM 457 C C . PHE A 1 62 ? -41.36515 -5.65783 6.97183 1.000 32.18589 62 PHE A C 1
ATOM 458 O O . PHE A 1 62 ? -41.15680 -6.83983 6.66916 1.000 33.82360 62 PHE A O 1
ATOM 466 N N . GLY A 1 63 ? -42.33153 -5.27399 7.79968 1.000 32.85515 63 GLY A N 1
ATOM 467 C CA . GLY A 1 63 ? -43.22705 -6.27994 8.34206 1.000 36.35503 63 GLY A CA 1
ATOM 468 C C . GLY A 1 63 ? -42.57082 -7.24633 9.31717 1.000 44.35248 63 GLY A C 1
ATOM 469 O O . GLY A 1 63 ? -42.99665 -8.40405 9.41354 1.000 43.47940 63 GLY A O 1
ATOM 470 N N . MET A 1 64 ? -41.54770 -6.79689 10.05576 1.000 45.06718 64 MET A N 1
ATOM 471 C CA . MET A 1 64 ? -40.75227 -7.67161 10.91789 1.000 47.04305 64 MET A CA 1
ATOM 472 C C . MET A 1 64 ? -41.58228 -8.33204 12.02478 1.000 61.68326 64 MET A C 1
ATOM 473 O O . MET A 1 64 ? -41.08809 -9.25675 12.68709 1.000 58.02660 64 MET A O 1
ATOM 478 N N . SER A 1 65 ? -42.83065 -7.90374 12.22740 1.000 46.92990 65 SER A N 1
ATOM 479 C CA . SER A 1 65 ? -43.67857 -8.57272 13.20659 1.000 61.99436 65 SER A CA 1
ATOM 480 C C . SER A 1 65 ? -44.03345 -9.98684 12.76122 1.000 64.58043 65 SER A C 1
ATOM 481 O O . SER A 1 65 ? -43.90201 -10.93506 13.54745 1.000 69.96049 65 SER A O 1
ATOM 484 N N . ALA A 1 66 ? -44.47572 -10.14283 11.50537 1.000 65.41920 66 ALA A N 1
ATOM 485 C CA . ALA A 1 66 ? -44.85336 -11.44136 10.95226 1.000 57.40166 66 ALA A CA 1
ATOM 486 C C . ALA A 1 66 ? -43.84562 -12.51178 11.34926 1.000 61.32134 66 ALA A C 1
ATOM 487 O O . ALA A 1 66 ? -42.68431 -12.22364 11.67026 1.000 61.47634 66 ALA A O 1
ATOM 489 N 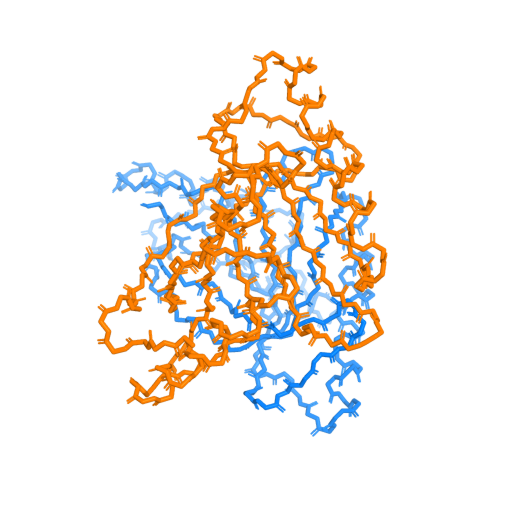N . GLY A 1 67 ? -44.29704 -13.76192 11.37083 1.000 54.36287 67 GLY A N 1
ATOM 490 C CA . GLY A 1 67 ? -43.34643 -14.83228 11.59937 1.000 48.84309 67 GLY A CA 1
ATOM 491 C C . GLY A 1 67 ? -42.29290 -14.84391 10.51302 1.000 41.21250 67 GLY A C 1
ATOM 492 O O . GLY A 1 67 ? -41.09051 -14.81939 10.78684 1.000 47.37761 67 GLY A O 1
ATOM 493 N N . THR A 1 68 ? -42.73406 -14.80600 9.26502 1.000 41.98468 68 THR A N 1
ATOM 494 C CA . THR A 1 68 ? -41.84036 -14.76487 8.11428 1.000 39.27798 68 THR A CA 1
ATOM 495 C C . THR A 1 68 ? -41.91937 -13.38387 7.47251 1.000 43.20730 68 THR A C 1
ATOM 496 O O . THR A 1 68 ? -43.01700 -12.90315 7.17591 1.000 36.00488 68 THR A O 1
ATOM 500 N N . PHE A 1 69 ? -40.76296 -12.75063 7.25200 1.000 36.43935 69 PHE A N 1
ATOM 501 C CA . PHE A 1 69 ? -40.76103 -11.38727 6.74804 1.000 31.56358 69 PHE A CA 1
ATOM 502 C C . PHE A 1 69 ? -39.69772 -11.23047 5.67188 1.000 30.14064 69 PHE A C 1
ATOM 503 O O . PHE A 1 69 ? -38.70612 -11.97046 5.62612 1.000 28.10814 69 PHE A O 1
ATOM 511 N N . GLU A 1 70 ? -39.92458 -10.26289 4.78813 1.000 28.60710 70 GLU A N 1
ATOM 512 C CA . GLU A 1 70 ? -38.95278 -9.97816 3.74960 1.000 25.27320 70 GLU A CA 1
ATOM 513 C C . GLU A 1 70 ? -37.68772 -9.37180 4.33521 1.000 26.78241 70 GLU A C 1
ATOM 514 O O . GLU A 1 70 ? -37.73647 -8.56777 5.26980 1.000 26.74306 70 GLU A O 1
ATOM 520 N N . VAL A 1 71 ? -36.54723 -9.70142 3.74417 1.000 25.71491 71 VAL A N 1
ATOM 521 C CA . VAL A 1 71 ? -35.30431 -9.03284 4.09137 1.000 24.84691 71 VAL A CA 1
ATOM 522 C C . VAL A 1 71 ? -34.44504 -8.89232 2.84169 1.000 29.74214 71 VAL A C 1
ATOM 523 O O . VAL A 1 71 ? -34.41007 -9.78518 1.98293 1.000 26.90246 71 VAL A O 1
ATOM 527 N N . GLU A 1 72 ? -33.79957 -7.73641 2.69309 1.000 21.40579 72 GLU A N 1
ATOM 528 C CA . GLU A 1 72 ? -32.79722 -7.54110 1.65977 1.000 22.64039 72 GLU A CA 1
ATOM 529 C C . GLU A 1 72 ? -31.50602 -7.18040 2.36603 1.000 26.59936 72 GLU A C 1
ATOM 530 O O . GLU A 1 72 ? -31.51105 -6.26826 3.19811 1.000 28.93666 72 GLU A O 1
ATOM 536 N N . PHE A 1 73 ? -30.40265 -7.86296 2.05147 1.000 24.77834 73 PHE A N 1
ATOM 537 C CA . PHE A 1 73 ? -29.19464 -7.58235 2.80924 1.000 25.52903 73 PHE A CA 1
ATOM 538 C C . PHE A 1 73 ? -27.97985 -7.74752 1.92292 1.000 28.57619 73 PHE A C 1
ATOM 539 O O . PHE A 1 73 ? -27.99441 -8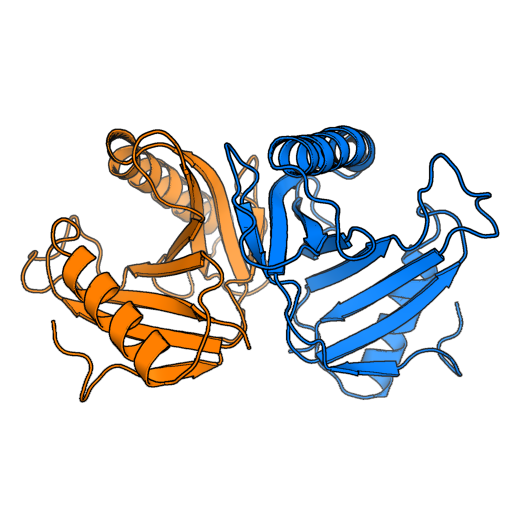.52462 0.96447 1.000 27.84675 73 PHE A O 1
ATOM 547 N N . GLY A 1 74 ? -26.93614 -6.98197 2.21146 1.000 24.33601 74 GLY A N 1
ATOM 548 C CA . GLY A 1 74 ? -25.77284 -7.03030 1.33761 1.000 27.16133 74 GLY A CA 1
ATOM 549 C C . GLY A 1 74 ? -24.74564 -5.98637 1.72345 1.000 28.83916 74 GLY A C 1
ATOM 550 O O . GLY A 1 74 ? -24.70899 -5.51771 2.86355 1.000 26.10864 74 GLY A O 1
ATOM 551 N N . PHE A 1 75 ? -23.89833 -5.64899 0.75177 1.000 26.71255 75 PHE A N 1
ATOM 552 C CA . PHE A 1 75 ? -22.75662 -4.76987 0.95226 1.000 26.61483 75 PHE A CA 1
ATOM 553 C C . PHE A 1 75 ? -22.77185 -3.69927 -0.12157 1.000 28.66848 75 PHE A C 1
ATOM 554 O O . PHE A 1 75 ? -23.05544 -4.00487 -1.28266 1.000 27.97062 75 PHE A O 1
ATOM 562 N N . PRO A 1 76 ? -22.43248 -2.45998 0.22118 1.000 28.07538 76 PRO A N 1
ATOM 563 C CA . PRO A 1 76 ? -22.14281 -1.46304 -0.82332 1.000 29.38714 76 PRO A CA 1
ATOM 564 C C . PRO A 1 76 ? -20.86562 -1.84722 -1.54040 1.000 32.03773 76 PRO A C 1
ATOM 565 O O . PRO A 1 76 ? -19.94287 -2.38880 -0.93022 1.000 31.75001 76 PRO A O 1
ATOM 569 N N . VAL A 1 77 ? -20.81659 -1.59337 -2.85281 1.000 28.25379 77 VAL A N 1
ATOM 570 C CA . VAL A 1 77 ? -19.67545 -2.01303 -3.66989 1.000 32.13427 77 VAL A CA 1
ATOM 571 C C . VAL A 1 77 ? -19.36816 -0.91989 -4.69525 1.000 34.87185 77 VAL A C 1
ATOM 572 O O . VAL A 1 77 ? -20.19126 -0.04892 -4.96038 1.000 36.85816 77 VAL A O 1
ATOM 576 N N . GLU A 1 78 ? -18.18488 -0.98659 -5.29326 1.000 43.77242 78 GLU A N 1
ATOM 577 C CA . GLU A 1 78 ? -17.91517 -0.16235 -6.47011 1.000 52.19730 78 GLU A CA 1
ATOM 578 C C . GLU A 1 78 ? -18.83475 -0.54988 -7.62762 1.000 53.92162 78 GLU A C 1
ATOM 579 O O . GLU A 1 78 ? -19.25790 -1.70606 -7.76018 1.000 49.14887 78 GLU A O 1
ATOM 585 N N . GLY A 1 79 ? -19.13940 0.42741 -8.48718 1.000 52.81381 79 GLY A N 1
ATOM 586 C CA . GLY A 1 79 ? -19.75890 0.10648 -9.75905 1.000 58.11586 79 GLY A CA 1
ATOM 587 C C . GLY A 1 79 ? -18.88597 -0.82652 -10.57872 1.000 56.01859 79 GLY A C 1
ATOM 588 O O . GLY A 1 79 ? -17.68466 -0.98704 -10.33180 1.000 58.23491 79 GLY A O 1
ATOM 589 N N . GLY A 1 80 ? -19.50248 -1.46147 -11.57230 1.000 59.26485 80 GLY A N 1
ATOM 590 C CA . GLY A 1 80 ? -18.77539 -2.42669 -12.37553 1.000 60.12355 80 GLY A CA 1
ATOM 591 C C . GLY A 1 80 ? -18.63117 -3.78486 -11.72930 1.000 56.85084 80 GLY A C 1
ATOM 592 O O . GLY A 1 80 ? -17.89025 -4.62694 -12.24137 1.000 52.83974 80 GLY A O 1
ATOM 593 N N . VAL A 1 81 ? -19.28413 -4.00726 -10.60844 1.000 53.23466 81 VAL A N 1
ATOM 594 C CA . VAL A 1 81 ? -19.34839 -5.31898 -9.98234 1.000 48.06437 81 VAL A CA 1
ATOM 595 C C . VAL A 1 81 ? -20.57051 -6.01494 -10.53569 1.000 44.64498 81 VAL A C 1
ATOM 596 O O . VAL A 1 81 ? -21.59775 -5.37259 -10.76721 1.000 52.85710 81 VAL A O 1
ATOM 600 N N . GLU A 1 82 ? -20.46920 -7.31216 -10.80328 1.000 41.72271 82 GLU A N 1
ATOM 601 C CA . GLU A 1 82 ? -21.62833 -8.05620 -11.25600 1.000 44.23470 82 GLU A CA 1
ATOM 602 C C . GLU A 1 82 ? -22.04529 -9.08846 -10.22073 1.000 41.45123 82 GLU A C 1
ATOM 603 O O . GLU A 1 82 ? -21.23744 -9.53084 -9.40640 1.000 37.97406 82 GLU A O 1
ATOM 609 N N . GLY A 1 83 ? -23.32049 -9.47967 -10.28681 1.000 36.82357 83 GLY A N 1
ATOM 610 C CA . GLY A 1 83 ? -23.85595 -10.49618 -9.41113 1.000 35.10169 83 GLY A CA 1
ATOM 611 C C . GLY A 1 83 ? -23.85568 -11.85773 -10.08864 1.000 46.68039 83 GLY A C 1
ATOM 612 O O . GLY A 1 83 ? -23.51608 -11.99126 -11.27112 1.000 45.92264 83 GLY A O 1
ATOM 613 N N . SER A 1 84 ? -24.23452 -12.87800 -9.31061 1.000 39.94780 84 SER A N 1
ATOM 614 C CA . SER A 1 84 ? -24.52847 -14.19510 -9.87805 1.000 43.04894 84 SER A CA 1
ATOM 615 C C . SER A 1 84 ? -25.44933 -14.94337 -8.92318 1.000 43.44843 84 SER A C 1
ATOM 616 O O . SER A 1 84 ? -25.57418 -14.58864 -7.74791 1.000 36.79245 84 SER A O 1
ATOM 619 N N . GLY A 1 85 ? -26.13735 -15.94656 -9.46513 1.000 37.65104 85 GLY A N 1
ATOM 620 C CA . GLY A 1 85 ? -27.18952 -16.62044 -8.71512 1.000 33.72960 85 GLY A CA 1
ATOM 621 C C . GLY A 1 85 ? -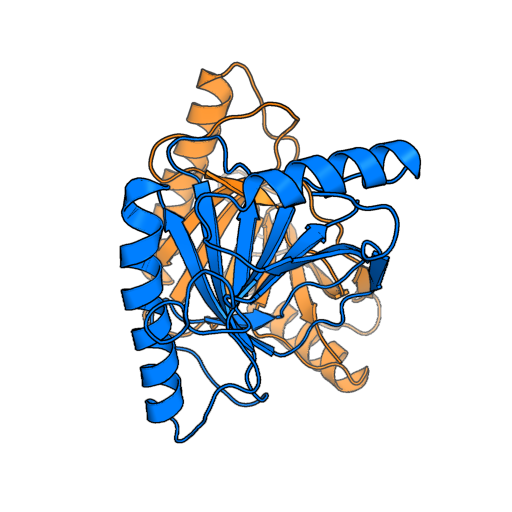28.23720 -15.66740 -8.15957 1.000 42.69568 85 GLY A C 1
ATOM 622 O O . GLY A 1 85 ? -28.86725 -14.87227 -8.88536 1.000 40.95397 85 GLY A O 1
ATOM 623 N N . ARG A 1 86 ? -28.46707 -15.76968 -6.85292 1.000 34.85753 86 ARG A N 1
ATOM 624 C CA . ARG A 1 86 ? -29.42221 -14.90587 -6.18310 1.000 35.23941 86 ARG A CA 1
ATOM 625 C C . ARG A 1 86 ? -28.79121 -13.62247 -5.65044 1.000 33.89225 86 ARG A C 1
ATOM 626 O O . ARG A 1 86 ? -29.51992 -12.78905 -5.09953 1.000 38.10394 86 ARG A O 1
ATOM 634 N N . VAL A 1 87 ? -27.48365 -13.43928 -5.81275 1.000 29.30630 87 VAL A N 1
ATOM 635 C CA . VAL A 1 87 ? -26.80862 -12.20066 -5.42783 1.000 31.89420 87 VAL A CA 1
ATOM 636 C C . VAL A 1 87 ? -26.86727 -11.22563 -6.59504 1.000 35.03730 87 VAL A C 1
ATOM 637 O O . VAL A 1 87 ? -26.32378 -11.51936 -7.67094 1.000 34.00742 87 VAL A O 1
ATOM 641 N N . VAL A 1 88 ? -27.51722 -10.07670 -6.38299 1.000 29.32757 88 VAL A N 1
ATOM 642 C CA . VAL A 1 88 ? -27.87898 -9.17715 -7.46782 1.000 28.99363 88 VAL A CA 1
ATOM 643 C C . VAL A 1 88 ? -27.30208 -7.79399 -7.22025 1.000 36.14482 88 VAL A C 1
ATOM 644 O O . VAL A 1 88 ? -27.03644 -7.39562 -6.08461 1.000 28.43834 88 VAL A O 1
ATOM 648 N N . THR A 1 89 ? -27.12649 -7.04815 -8.30724 1.000 29.87910 89 THR A N 1
ATOM 649 C CA . THR A 1 89 ? -26.73124 -5.64760 -8.18668 1.000 31.66046 89 THR A CA 1
ATOM 650 C C . THR A 1 89 ? -27.97010 -4.81158 -7.97153 1.000 33.54651 89 THR A C 1
ATOM 651 O O . THR A 1 89 ? -28.96721 -4.96504 -8.67265 1.000 32.15398 89 THR A O 1
ATOM 655 N N . GLY A 1 90 ? -27.87932 -3.87202 -7.04263 1.000 30.05275 90 GLY A N 1
ATOM 656 C CA . GLY A 1 90 ? -28.98833 -2.98898 -6.73710 1.000 28.06532 90 GLY A CA 1
ATOM 657 C C . GLY A 1 90 ? -28.37420 -1.73933 -6.12968 1.000 24.94774 90 GLY A C 1
ATOM 658 O O . GLY A 1 90 ? -27.21933 -1.40570 -6.37880 1.000 28.52859 90 GLY A O 1
ATOM 659 N N . LEU A 1 91 ? -29.15762 -1.04290 -5.31525 1.000 29.11627 91 LEU A N 1
ATOM 660 C CA . LEU A 1 91 ? -28.72168 0.19541 -4.70730 1.000 27.66840 91 LEU A CA 1
ATOM 661 C C . LEU A 1 91 ? -29.05807 0.15632 -3.21603 1.000 26.71026 91 LEU A C 1
ATOM 662 O O . LEU A 1 91 ? -30.02895 -0.48893 -2.80820 1.000 28.42420 91 LEU A O 1
ATOM 667 N N . THR A 1 92 ? -28.28672 0.91993 -2.43426 1.000 27.45602 92 THR A N 1
ATOM 668 C CA . THR A 1 92 ? -28.68762 1.21746 -1.04552 1.000 27.12782 92 THR A CA 1
ATOM 669 C C . THR A 1 92 ? -29.88254 2.15881 -1.04138 1.000 29.98357 92 THR A C 1
ATOM 670 O O . THR A 1 92 ? -30.29646 2.67937 -2.08194 1.000 30.53901 92 THR A O 1
ATOM 674 N N . PRO A 1 93 ? -30.47998 2.40798 0.11688 1.000 24.81057 93 PRO A N 1
ATOM 675 C CA . PRO A 1 93 ? -31.73897 3.15638 0.12867 1.000 26.68754 93 PRO A CA 1
ATOM 676 C C . PRO A 1 93 ? -31.54985 4.60152 -0.31971 1.000 28.08430 93 PRO A C 1
ATOM 677 O O . PRO A 1 93 ? -30.47345 5.19494 -0.23177 1.000 30.45091 93 PRO A O 1
ATOM 681 N N . SER A 1 94 ? -32.64374 5.18303 -0.78001 1.000 32.98899 94 SER A N 1
ATOM 682 C CA . SER A 1 94 ? -32.62262 6.60163 -1.07572 1.000 32.52598 94 SER A CA 1
ATOM 683 C C . SER A 1 94 ? -33.81069 7.25054 -0.39246 1.000 34.76994 94 SER A C 1
ATOM 684 O O . SER A 1 94 ? -34.86108 6.63099 -0.20736 1.000 41.68039 94 SER A O 1
ATOM 687 N N . GLY A 1 95 ? -33.64336 8.50726 -0.03604 1.000 36.02073 95 GLY A N 1
ATOM 688 C CA . GLY A 1 95 ? -34.74175 9.22533 0.55834 1.000 36.00413 95 GLY A CA 1
ATOM 689 C C . GLY A 1 95 ? -34.37183 9.65717 1.94821 1.000 34.34831 95 GLY A C 1
ATOM 690 O O . GLY A 1 95 ? -33.21069 9.58870 2.36286 1.000 38.83443 95 GLY A O 1
ATOM 691 N N . LYS A 1 96 ? -35.37880 10.09815 2.67642 1.000 37.15729 96 LYS A N 1
ATOM 692 C CA . LYS A 1 96 ? -35.17719 10.57346 4.03448 1.000 34.77131 96 LYS A CA 1
ATOM 693 C C . LYS A 1 96 ? -35.39633 9.42368 4.99203 1.000 26.38906 96 LYS A C 1
ATOM 694 O O . LYS A 1 96 ? -36.27194 8.56415 4.77944 1.000 30.09117 96 LYS A O 1
ATOM 700 N N . ALA A 1 97 ? -34.65193 9.46241 6.10138 1.000 29.44017 97 ALA A N 1
ATOM 701 C CA . ALA A 1 97 ? -34.83737 8.48892 7.16327 1.000 25.50626 97 ALA A CA 1
ATOM 702 C C . ALA A 1 97 ? -34.57981 9.15319 8.50992 1.000 27.75914 97 ALA A C 1
ATOM 703 O O . ALA A 1 97 ? -33.70034 10.00847 8.62643 1.000 28.06277 97 ALA A O 1
ATOM 705 N N . ALA A 1 98 ? -35.30704 8.68768 9.51553 1.000 27.53011 98 ALA A N 1
ATOM 706 C CA . ALA A 1 98 ? -35.04323 9.00953 10.91742 1.000 25.53514 98 ALA A CA 1
ATOM 707 C C . ALA A 1 98 ? -33.99695 8.02928 11.43173 1.000 27.56573 98 ALA A C 1
ATOM 708 O O . ALA A 1 98 ? -34.18992 6.81892 11.31113 1.000 29.04579 98 ALA A O 1
ATOM 710 N N . SER A 1 99 ? -32.85339 8.51954 11.89932 1.000 24.21045 99 SER A N 1
ATOM 711 C CA . SER A 1 99 ? -31.69806 7.64497 12.06123 1.000 22.62936 99 SER A CA 1
ATOM 712 C C . SER A 1 99 ? -30.99082 7.88123 13.38985 1.000 31.46326 99 SER A C 1
ATOM 713 O O . SER A 1 99 ? -30.94967 9.00520 13.89985 1.000 27.80627 99 SER A O 1
ATOM 716 N N . SER A 1 100 ? -30.40070 6.81771 13.93371 1.000 26.48528 100 SER A N 1
ATOM 717 C CA . SER A 1 100 ? -29.66933 6.95162 15.21085 1.000 24.59076 100 SER A CA 1
ATOM 718 C C . SER A 1 100 ? -28.62106 5.85507 15.25774 1.000 33.30323 100 SER A C 1
ATOM 719 O O . SER A 1 100 ? -28.86158 4.74178 14.80124 1.000 29.06254 100 SER A O 1
ATOM 722 N N . LEU A 1 101 ? -27.45793 6.16961 15.80136 1.000 29.43116 101 LEU A N 1
ATOM 723 C CA . LEU A 1 101 ? -26.47734 5.14465 16.08646 1.000 29.92935 101 LEU A CA 1
ATOM 724 C C . LEU A 1 101 ? -26.88188 4.42532 17.36662 1.000 33.69049 101 LEU A C 1
ATOM 725 O O . LEU A 1 101 ? -27.38269 5.05106 18.29922 1.000 34.34255 101 LEU A O 1
ATOM 730 N N . TYR A 1 102 ? -26.68031 3.11380 17.39678 1.000 27.42072 102 TYR A N 1
ATOM 731 C CA . TYR A 1 102 ? -26.99631 2.25887 18.54939 1.000 28.29182 102 TYR A CA 1
ATOM 732 C C . TYR A 1 102 ? -25.73533 1.48316 18.88971 1.000 26.94350 102 TYR A C 1
ATOM 733 O O . TYR A 1 102 ? -25.05822 0.96691 18.00156 1.000 26.65566 102 TYR A O 1
ATOM 742 N N . ILE A 1 103 ? -25.38614 1.39194 20.18493 1.000 30.29100 103 ILE A N 1
ATOM 743 C CA . ILE A 1 103 ? -24.21328 0.61513 20.57929 1.000 28.49694 103 ILE A CA 1
ATOM 744 C C . ILE A 1 103 ? -24.69465 -0.42114 21.58687 1.000 31.86515 103 ILE A C 1
ATOM 745 O O . ILE A 1 103 ? -25.28680 -0.04931 22.61417 1.000 31.36639 103 ILE A O 1
ATOM 750 N N . GLY A 1 104 ? -24.48043 -1.71482 21.28650 1.000 26.51882 104 GLY A N 1
ATOM 751 C CA . GLY A 1 104 ? -24.95262 -2.78666 22.16847 1.000 29.17853 104 GLY A CA 1
ATOM 752 C C . GLY A 1 104 ? -25.32414 -4.03483 21.38770 1.000 32.46568 104 GLY A C 1
ATOM 753 O O . GLY A 1 104 ? -25.22173 -4.05952 20.15284 1.000 29.40998 104 GLY A O 1
ATOM 754 N N . PRO A 1 105 ? -25.78877 -5.08685 22.08080 1.000 32.13170 105 PRO A N 1
ATOM 755 C CA . PRO A 1 105 ? -26.18668 -6.32474 21.37971 1.000 31.24935 105 PRO A CA 1
ATOM 756 C C . PRO A 1 105 ? -27.46885 -6.15824 20.57522 1.000 30.31778 105 PRO A C 1
ATOM 757 O O . PRO A 1 105 ? -28.36411 -5.41182 20.95598 1.000 30.00989 105 PRO A O 1
ATOM 761 N N . TYR A 1 106 ? -27.56649 -6.89428 19.45795 1.000 31.90276 106 TYR A N 1
ATOM 762 C CA . TYR A 1 106 ? -28.78200 -6.79107 18.63991 1.000 30.07979 106 TYR A CA 1
ATOM 763 C C . TYR A 1 106 ? -30.02568 -7.14595 19.44012 1.000 32.81780 106 TYR A C 1
ATOM 764 O O . TYR A 1 106 ? -31.10536 -6.62237 19.16928 1.000 33.08443 106 TYR A O 1
ATOM 773 N N . GLY A 1 107 ? -29.90898 -8.05238 20.41694 1.000 34.55419 107 GLY A N 1
ATOM 774 C CA . GLY A 1 107 ? -31.09608 -8.44995 21.14039 1.000 35.39021 107 GLY A CA 1
ATOM 775 C C . GLY A 1 107 ? -31.77289 -7.32973 21.90326 1.000 39.63671 107 GLY A C 1
ATOM 776 O O . GLY A 1 107 ? -32.92746 -7.49032 22.32155 1.000 37.47832 107 GLY A O 1
ATOM 777 N N . GLU A 1 108 ? -31.08285 -6.20548 22.12091 1.000 31.79062 108 GLU A N 1
ATOM 778 C CA . GLU A 1 108 ? -31.66896 -5.07512 22.82562 1.000 35.67537 108 GLU A CA 1
ATOM 779 C C . GLU A 1 108 ? -31.91980 -3.89526 21.88758 1.000 34.00163 108 GLU A C 1
ATOM 780 O O . GLU A 1 108 ? -32.19267 -2.79113 22.34967 1.000 32.82335 108 GLU A O 1
ATOM 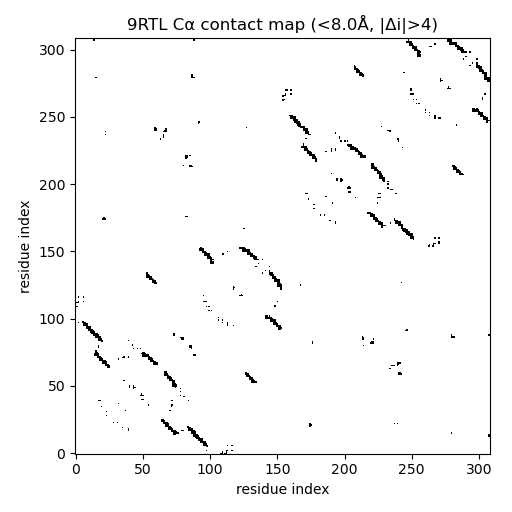786 N N . ILE A 1 109 ? -31.85998 -4.11406 20.57051 1.000 31.04616 109 ILE A N 1
ATOM 787 C CA . ILE A 1 109 ? -31.97031 -2.98926 19.65161 1.000 30.68088 109 ILE A CA 1
ATOM 788 C C . ILE A 1 109 ? -33.38788 -2.40151 19.59152 1.000 32.93261 109 ILE A C 1
ATOM 789 O O . ILE A 1 109 ? -33.55999 -1.25856 19.13837 1.000 31.77098 109 ILE A O 1
ATOM 794 N N . GLU A 1 110 ? -34.41386 -3.12532 20.05370 1.000 33.38822 110 GLU A N 1
ATOM 795 C CA . GLU A 1 110 ? -35.76135 -2.55334 20.05357 1.000 37.11051 110 GLU A CA 1
ATOM 796 C C . GLU A 1 110 ? -35.82534 -1.22937 20.82006 1.000 38.72665 110 GLU A C 1
ATOM 797 O O . GLU A 1 110 ? -36.67592 -0.38274 20.52426 1.000 40.23022 110 GLU A O 1
ATOM 803 N N . ALA A 1 111 ? -34.90964 -1.01837 21.77372 1.000 37.50658 111 ALA A N 1
ATOM 804 C CA . ALA A 1 111 ? -34.84593 0.24819 22.51146 1.000 38.57418 111 ALA A CA 1
ATOM 805 C C . ALA A 1 111 ? -34.67985 1.44785 21.57318 1.000 38.74598 111 ALA A C 1
ATOM 806 O O . ALA A 1 111 ? -35.34818 2.47978 21.73945 1.000 38.23078 111 ALA A O 1
ATOM 808 N N . VAL A 1 112 ? -33.78423 1.33610 20.58471 1.000 39.83768 112 VAL A N 1
ATOM 809 C CA . VAL A 1 112 ? -33.58174 2.43248 19.63487 1.000 35.75545 112 VAL A CA 1
ATOM 810 C C . VAL A 1 112 ? -34.77529 2.58056 18.71330 1.000 30.20916 112 VAL A C 1
ATOM 811 O O . VAL A 1 112 ? -35.11290 3.69354 18.28099 1.000 33.85598 112 VAL A O 1
ATOM 815 N N . TYR A 1 113 ? -35.38338 1.46007 18.32767 1.000 30.55895 113 TYR A N 1
ATOM 816 C CA . TYR A 1 113 ? -36.59848 1.51331 17.52426 1.000 30.23270 113 TYR A CA 1
ATOM 817 C C . TYR A 1 113 ? -37.70265 2.27411 18.24782 1.000 39.52634 113 TYR A C 1
ATOM 818 O O . TYR A 1 113 ? -38.36014 3.15794 17.66855 1.000 32.41285 113 TYR A O 1
ATOM 827 N N . ASP A 1 114 ? -37.92673 1.94092 19.52788 1.000 37.57313 114 ASP A N 1
ATOM 828 C CA . ASP A 1 114 ? -38.94128 2.67310 20.28638 1.000 35.37951 114 ASP A CA 1
ATOM 829 C C . ASP A 1 114 ? -38.61461 4.15715 20.33364 1.000 34.80552 114 ASP A C 1
ATOM 830 O O . ASP A 1 114 ? -39.49776 5.00928 20.14761 1.000 39.76270 114 ASP A O 1
ATOM 835 N N . ALA A 1 115 ? -37.34940 4.48746 20.60562 1.000 33.28258 115 ALA A N 1
ATOM 836 C CA . ALA A 1 115 ? -36.94535 5.88975 20.69688 1.000 32.79207 115 ALA A CA 1
ATOM 837 C C . ALA A 1 115 ? -37.15086 6.61130 19.37205 1.000 40.43947 115 ALA A C 1
ATOM 838 O O . ALA A 1 115 ? -37.67612 7.72707 19.34044 1.000 34.08836 115 ALA A O 1
ATOM 840 N N . LEU A 1 116 ? -36.74513 5.98680 18.25278 1.000 33.96880 116 LEU A N 1
ATOM 841 C CA . LEU A 1 116 ? -36.91340 6.63497 16.95101 1.000 33.00288 116 LEU A CA 1
ATOM 842 C C . LEU A 1 116 ? -38.37906 6.80811 16.58867 1.000 35.75252 116 LEU A C 1
ATOM 843 O O . LEU A 1 116 ? -38.74552 7.80442 15.94891 1.000 34.51447 116 LEU A O 1
ATOM 848 N N . MET A 1 117 ? -39.23521 5.83149 16.92941 1.000 34.17982 117 MET A N 1
ATOM 849 C CA . MET A 1 117 ? -40.63863 5.99760 16.55896 1.000 34.04875 117 MET A CA 1
ATOM 850 C C . MET A 1 117 ? -41.28601 7.09902 17.40004 1.000 37.96249 117 MET A C 1
ATOM 851 O O . MET A 1 117 ? -42.12981 7.85014 16.89735 1.000 36.15031 117 MET A O 1
ATOM 856 N N . LYS A 1 118 ? -40.83184 7.27040 18.63182 1.000 37.69905 118 LYS A N 1
ATOM 857 C CA . LYS A 1 118 ? -41.33399 8.38585 19.43707 1.000 41.40390 118 LYS A CA 1
ATOM 858 C C . LYS A 1 118 ? -40.88315 9.71531 18.83990 1.000 43.49137 118 LYS A C 1
ATOM 859 O O . LYS A 1 118 ? -41.68671 10.64092 18.68333 1.000 46.34267 118 LYS A O 1
ATOM 865 N N . TRP A 1 119 ? -39.59356 9.81624 18.49326 1.000 34.55710 119 TRP A N 1
ATOM 866 C CA . TRP A 1 119 ? -39.06091 11.02310 17.87500 1.000 37.48375 119 TRP A CA 1
ATOM 867 C C . TRP A 1 119 ? -39.77566 11.35693 16.57344 1.000 41.32052 119 TRP A C 1
ATOM 868 O O . TRP A 1 119 ? -40.03700 12.53458 16.28464 1.000 36.56485 119 TRP A O 1
ATOM 879 N N . VAL A 1 120 ? -40.07126 10.33785 15.75177 1.000 36.87317 120 VAL A N 1
ATOM 880 C CA . VAL A 1 120 ? -40.78169 10.57352 14.49542 1.000 37.54755 120 VAL A CA 1
ATOM 881 C C . VAL A 1 120 ? -42.17556 11.13188 14.76550 1.000 38.91414 120 VAL A C 1
ATOM 882 O O . VAL A 1 120 ? -42.63667 12.05929 14.09296 1.000 39.18981 120 VAL A O 1
ATOM 886 N N . ASP A 1 121 ? -42.86405 10.56963 15.74791 1.000 40.35052 121 ASP A N 1
ATOM 887 C CA . ASP A 1 121 ? -44.17172 11.08684 16.13451 1.000 44.84550 121 ASP A CA 1
ATOM 888 C C . ASP A 1 121 ? -44.06505 12.53417 16.63373 1.000 48.59332 121 ASP A C 1
ATOM 889 O O . ASP A 1 121 ? -44.84248 13.41071 16.22140 1.000 48.70714 121 ASP A O 1
ATOM 894 N N . ASP A 1 122 ? -43.08224 12.81013 17.49810 1.000 43.04476 122 ASP A N 1
ATOM 895 C CA . ASP A 1 122 ? -42.94920 14.15490 18.04505 1.000 49.91119 122 ASP A CA 1
ATOM 896 C C . ASP A 1 122 ? -42.68486 15.18966 16.96224 1.000 47.87978 122 ASP A C 1
ATOM 897 O O . ASP A 1 122 ? -43.10816 16.34422 17.10101 1.000 55.22264 122 ASP A O 1
ATOM 902 N N . ASN A 1 123 ? -42.00608 14.81673 15.87706 1.000 46.16066 123 ASN A N 1
ATOM 903 C CA . ASN A 1 123 ? -41.65337 15.77144 14.83130 1.000 39.95618 123 ASN A CA 1
ATOM 904 C C . ASN A 1 123 ? -42.60685 15.72484 13.63125 1.000 46.52266 123 ASN A C 1
ATOM 905 O O . ASN A 1 123 ? -42.32524 16.34790 12.60080 1.000 48.15125 123 ASN A O 1
ATOM 910 N N . GLY A 1 124 ? -43.72440 15.00760 13.74396 1.000 45.86649 124 GLY A N 1
ATOM 911 C CA . GLY A 1 124 ? -44.70592 14.94194 12.66847 1.000 47.86332 124 GLY A CA 1
ATOM 912 C C . GLY A 1 124 ? -44.24701 14.30117 11.37410 1.000 48.78297 124 GLY A C 1
ATOM 913 O O . GLY A 1 124 ? -44.77052 14.63932 10.29708 1.000 49.42143 124 GLY A O 1
ATOM 914 N N . PHE A 1 125 ? -43.28429 13.38506 11.43377 1.000 42.71323 125 PHE A N 1
ATOM 915 C CA . PHE A 1 125 ? -42.91256 12.68818 10.21497 1.000 41.34118 125 PHE A CA 1
ATOM 916 C C . PHE A 1 125 ? -43.74761 11.42899 10.04851 1.000 36.53604 125 PHE A C 1
ATOM 917 O O . PHE A 1 125 ? -44.38646 10.93672 10.98635 1.000 37.49106 125 PHE A O 1
ATOM 925 N N . ASP A 1 126 ? -43.75808 10.91887 8.81840 1.000 38.75205 126 ASP A N 1
ATOM 926 C CA . ASP A 1 126 ? -44.50508 9.71797 8.48173 1.000 43.92537 126 ASP A CA 1
ATOM 927 C C . ASP A 1 126 ? -43.53982 8.63154 8.01999 1.000 34.57044 126 ASP A C 1
ATOM 928 O O . ASP A 1 126 ? -42.59356 8.89912 7.27629 1.000 40.06522 126 ASP A O 1
ATOM 933 N N . LEU A 1 127 ? -43.79171 7.42287 8.48645 1.000 37.38072 127 LEU A N 1
ATOM 934 C CA . LEU A 1 127 ? -42.94260 6.27531 8.21661 1.000 40.55329 127 LEU A CA 1
ATOM 935 C C . LEU A 1 127 ? -43.47959 5.51422 7.01070 1.000 36.26638 127 LEU A C 1
ATOM 936 O O . LEU A 1 127 ? -44.69255 5.37033 6.85892 1.000 38.36296 127 LEU A O 1
ATOM 941 N N . SER A 1 128 ? -42.57512 4.98903 6.18542 1.000 33.07836 128 SER A N 1
ATOM 942 C CA . SER A 1 128 ? -42.99266 4.03976 5.14506 1.000 35.80716 128 SER A CA 1
ATOM 943 C C . SER A 1 128 ? -43.24668 2.63855 5.68680 1.000 36.53934 128 SER A C 1
ATOM 944 O O . SER A 1 128 ? -43.92638 1.84480 5.02157 1.000 37.84562 128 SER A O 1
ATOM 947 N N . GLY A 1 129 ? -42.73142 2.31998 6.87177 1.000 31.64746 129 GLY A N 1
ATOM 948 C CA . GLY A 1 129 ? -42.73044 0.97436 7.40307 1.000 30.63587 129 GLY A CA 1
ATOM 949 C C . GLY A 1 129 ? -41.43056 0.23003 7.18184 1.000 28.24501 129 GLY A C 1
ATOM 950 O O . GLY A 1 129 ? -41.26157 -0.85776 7.74065 1.000 29.89196 129 GLY A O 1
ATOM 951 N N . GLU A 1 130 ? -40.51031 0.77532 6.38596 1.000 28.21133 130 GLU A N 1
ATOM 952 C CA . GLU A 1 130 ? -39.24821 0.09559 6.10721 1.000 28.57294 130 GLU A CA 1
ATOM 953 C C . GLU A 1 130 ? -38.21213 0.49434 7.15167 1.000 30.75797 130 GLU A C 1
ATOM 954 O O . GLU A 1 130 ? -38.14465 1.66145 7.53222 1.000 28.76398 130 GLU A O 1
ATOM 960 N N . ALA A 1 131 ? -37.42624 -0.47769 7.60983 1.000 24.40142 131 ALA A N 1
ATOM 961 C CA . ALA A 1 131 ? -36.29095 -0.24725 8.50282 1.000 27.86859 131 ALA A CA 1
ATOM 962 C C . ALA A 1 131 ? -34.99818 -0.57381 7.78856 1.000 26.15836 131 ALA A C 1
ATOM 963 O O . ALA A 1 131 ? -34.93515 -1.49654 6.96292 1.000 26.86729 131 ALA A O 1
ATOM 965 N N . TYR A 1 132 ? -33.93881 0.14547 8.12192 1.000 23.61675 132 TYR A N 1
ATOM 966 C CA . TYR A 1 132 ? -32.66260 -0.00422 7.44181 1.000 22.13503 132 TYR A CA 1
ATOM 967 C C . TYR A 1 132 ? -31.58117 -0.00152 8.49357 1.000 24.72922 132 TYR A C 1
ATOM 968 O O . TYR A 1 132 ? -31.46322 0.98155 9.24422 1.000 26.35805 132 TYR A O 1
ATOM 977 N N . GLU A 1 133 ? -30.85653 -1.10763 8.60193 1.000 22.71789 133 GLU A N 1
ATOM 978 C CA . GLU A 1 133 ? -29.77595 -1.24602 9.58342 1.000 22.25191 133 GLU A CA 1
ATOM 979 C C . GLU A 1 133 ? -28.43329 -1.36321 8.87616 1.000 25.36190 133 GLU A C 1
ATOM 980 O O . GLU A 1 133 ? -28.30102 -2.12873 7.91765 1.000 24.37510 133 GLU A O 1
ATOM 986 N N . ILE A 1 134 ? -27.42302 -0.64474 9.36486 1.000 22.42949 134 ILE A N 1
ATOM 987 C CA . ILE A 1 134 ? -26.05401 -0.75775 8.86590 1.000 22.04858 134 ILE A CA 1
ATOM 988 C C . ILE A 1 134 ? -25.18881 -1.32279 9.98968 1.000 23.67975 134 ILE A C 1
ATOM 989 O O . ILE A 1 134 ? -25.14765 -0.75867 11.09581 1.000 23.38511 134 ILE A O 1
ATOM 994 N N . TYR A 1 135 ? -24.51500 -2.42016 9.70790 1.000 24.08032 135 TYR A N 1
ATOM 995 C CA . TYR A 1 135 ? -23.75989 -3.17586 10.72618 1.000 22.93196 135 TYR A CA 1
ATOM 996 C C . TYR A 1 135 ? -22.32906 -2.70278 10.61699 1.000 21.52944 135 TYR A C 1
ATOM 997 O O . TYR A 1 135 ? -21.52807 -3.23286 9.83591 1.000 24.76281 135 TYR A O 1
ATOM 1006 N N . LEU A 1 136 ? -22.02215 -1.62109 11.36069 1.000 26.78584 136 LEU A N 1
ATOM 1007 C CA . LEU A 1 136 ? -20.71910 -0.97541 11.24234 1.000 26.52061 136 LEU A CA 1
ATOM 1008 C C . LEU A 1 136 ? -19.60240 -1.84841 11.78511 1.000 32.42407 136 LEU A C 1
ATOM 1009 O O . LEU A 1 136 ? -18.45308 -1.73429 11.33033 1.000 32.05768 136 LEU A O 1
ATOM 1014 N N . ASP A 1 137 ? -19.91640 -2.72026 12.74574 1.000 31.52389 137 ASP A N 1
ATOM 1015 C CA . ASP A 1 137 ? -18.97619 -3.68269 13.30642 1.000 32.80026 137 ASP A CA 1
ATOM 1016 C C . ASP A 1 137 ? -19.43370 -5.11762 13.08330 1.000 25.89641 137 ASP A C 1
ATOM 1017 O O . ASP A 1 137 ? -20.62610 -5.42132 13.12343 1.000 28.57972 137 ASP A O 1
ATOM 1022 N N . ALA A 1 138 ? -18.46998 -6.00560 12.88977 1.000 29.04569 138 ALA A N 1
ATOM 1023 C CA . ALA A 1 138 ? -18.79502 -7.42116 12.71886 1.000 29.89898 138 ALA A CA 1
ATOM 1024 C C . ALA A 1 138 ? -19.11142 -8.02894 14.07805 1.000 32.10024 138 ALA A C 1
ATOM 1025 O O . ALA A 1 138 ? -18.25547 -7.97631 14.97621 1.000 31.71341 138 ALA A O 1
ATOM 1027 N N . PRO A 1 139 ? -20.30958 -8.59764 14.28148 1.000 28.73112 139 PRO A N 1
ATOM 1028 C CA . PRO A 1 139 ? -20.64938 -9.08080 15.62697 1.000 29.86537 139 PRO A CA 1
ATOM 1029 C C . PRO A 1 139 ? -19.79657 -10.23813 16.09125 1.000 32.49974 139 PRO A C 1
ATOM 1030 O O . PRO A 1 139 ? -19.62642 -10.38897 17.29884 1.000 31.39068 139 PRO A O 1
ATOM 1034 N N . ALA A 1 140 ? -19.26957 -11.07031 15.20620 1.000 29.79414 140 ALA A N 1
ATOM 1035 C CA . ALA A 1 140 ? -18.42754 -12.16111 15.69830 1.000 36.20023 140 ALA A CA 1
ATOM 1036 C C . ALA A 1 140 ? -17.15122 -11.64943 16.36395 1.000 36.05579 140 ALA A C 1
ATOM 1037 O O . ALA A 1 140 ? -16.57324 -12.34227 17.21336 1.000 32.56407 140 ALA A O 1
ATOM 1039 N N . GLU A 1 141 ? -16.67921 -10.46359 15.97050 1.000 32.30751 141 GLU A N 1
ATOM 1040 C CA . GLU A 1 141 ? -15.34623 -9.95259 16.29125 1.000 29.88250 141 GLU A CA 1
ATOM 1041 C C . GLU A 1 141 ? -15.36691 -8.74355 17.21049 1.000 29.86438 141 GLU A C 1
ATOM 1042 O O . GLU A 1 141 ? -14.31412 -8.13222 17.42897 1.000 32.46661 141 GLU A O 1
ATOM 1048 N N . THR A 1 142 ? -16.53402 -8.35202 17.73276 1.000 27.28117 142 THR A N 1
ATOM 1049 C CA . THR A 1 142 ? -16.65837 -7.10569 18.47934 1.000 28.62349 142 THR A CA 1
ATOM 1050 C C . THR A 1 142 ? -17.32648 -7.35723 19.82193 1.000 26.66601 142 THR A C 1
ATOM 1051 O O . THR A 1 142 ? -18.33116 -8.05520 19.89109 1.000 27.58002 142 THR A O 1
ATOM 1055 N N . ALA A 1 143 ? -16.81168 -6.74360 20.88981 1.000 28.26077 143 ALA A N 1
ATOM 1056 C CA . ALA A 1 143 ? -17.51060 -6.81706 22.16768 1.000 25.78378 143 ALA A CA 1
ATOM 1057 C C . ALA A 1 143 ? -18.93484 -6.28194 22.06004 1.000 27.96728 143 ALA A C 1
ATOM 1058 O O . ALA A 1 143 ? -19.14076 -5.19754 21.50546 1.000 30.79689 143 ALA A O 1
ATOM 1060 N N . PRO A 1 144 ? -19.91396 -6.94633 22.68729 1.000 28.77755 144 PRO A N 1
ATOM 1061 C CA . PRO A 1 144 ? -21.28982 -6.45145 22.61276 1.000 30.81667 144 PRO A CA 1
ATOM 1062 C C . PRO A 1 144 ? -21.43880 -5.01780 23.10137 1.000 38.63192 144 PRO A C 1
ATOM 1063 O O . PRO A 1 144 ? -22.21566 -4.27136 22.49296 1.000 31.54734 144 PRO A O 1
ATOM 1067 N N . ASP A 1 145 ? -20.69567 -4.58548 24.14639 1.000 30.86128 145 ASP A N 1
ATOM 1068 C CA . ASP A 1 145 ? -20.81779 -3.20311 24.62237 1.000 35.06016 145 ASP A CA 1
ATOM 1069 C C . ASP A 1 145 ? -20.12851 -2.20361 23.70194 1.000 37.05537 145 ASP A C 1
ATOM 1070 O O . ASP A 1 145 ? -20.18656 -0.99376 23.93668 1.000 40.89584 145 ASP A O 1
ATOM 1075 N N . GLN A 1 146 ? -19.53609 -2.65595 22.60559 1.000 33.13715 146 GLN A N 1
ATOM 1076 C CA . GLN A 1 146 ? -18.95781 -1.77473 21.61205 1.000 32.33051 146 GLN A CA 1
ATOM 1077 C C . GLN A 1 146 ? -19.56663 -1.97342 20.22531 1.000 30.98333 146 GLN A C 1
ATOM 1078 O O . GLN A 1 146 ? -19.08616 -1.35584 19.28364 1.000 35.25559 146 GLN A O 1
ATOM 1084 N N . LEU A 1 147 ? -20.56791 -2.83763 20.08876 1.000 30.23960 147 LEU A N 1
ATOM 1085 C CA . LEU A 1 147 ? -21.11911 -3.24726 18.78991 1.000 25.84173 147 LEU A CA 1
ATOM 1086 C C . LEU A 1 147 ? -21.97359 -2.11189 18.21955 1.000 25.21083 147 LEU A C 1
ATOM 1087 O O . LEU A 1 147 ? -23.05107 -1.83258 18.73625 1.000 26.58600 147 LEU A O 1
ATOM 1092 N N . ARG A 1 148 ? -21.53199 -1.51442 17.10712 1.000 26.23798 148 ARG A N 1
ATOM 1093 C CA . ARG A 1 148 ? -22.22917 -0.37747 16.50258 1.000 26.45629 148 ARG A CA 1
ATOM 1094 C C . ARG A 1 148 ? -23.15643 -0.82212 15.36573 1.000 26.60918 148 ARG A C 1
ATOM 1095 O O . ARG A 1 148 ? -22.72023 -1.53295 14.46149 1.000 25.44105 148 ARG A O 1
ATOM 1103 N N . THR A 1 149 ? -24.40139 -0.36417 15.41346 1.000 25.43262 149 THR A N 1
ATOM 1104 C CA . THR A 1 149 ? -25.37438 -0.47877 14.31433 1.000 25.09151 149 THR A CA 1
ATOM 1105 C C . THR A 1 149 ? -26.02339 0.88429 14.10386 1.000 24.87103 149 THR A C 1
ATOM 1106 O O . THR A 1 149 ? -26.52128 1.48001 15.05174 1.000 27.46576 149 THR A O 1
ATOM 1110 N N . ARG A 1 150 ? -26.06581 1.38049 12.86108 1.000 23.85137 150 ARG A N 1
ATOM 1111 C CA . ARG A 1 150 ? -26.91423 2.53867 12.61705 1.000 24.13828 150 ARG A CA 1
ATOM 1112 C C . ARG A 1 150 ? -28.29930 2.03369 12.25452 1.000 27.22902 150 ARG A C 1
ATOM 1113 O O . ARG A 1 150 ? -28.43123 1.21965 11.32490 1.000 26.54540 150 ARG A O 1
ATOM 1121 N N . VAL A 1 151 ? -29.31466 2.51750 12.96264 1.000 22.79919 151 VAL A N 1
ATOM 1122 C CA . VAL A 1 151 ? -30.70833 2.13990 12.71238 1.000 27.63108 151 VAL A CA 1
ATOM 1123 C C . VAL A 1 151 ? -31.41438 3.32557 12.06285 1.000 34.86863 151 VAL A C 1
ATOM 1124 O O . VAL A 1 151 ? -31.37606 4.44656 12.59921 1.000 26.88935 151 VAL A O 1
ATOM 1128 N N . SER A 1 152 ? -32.10912 3.07459 10.94299 1.000 24.36856 152 SER A N 1
ATOM 1129 C CA . SER A 1 152 ? -32.81714 4.14845 10.25513 1.000 26.08733 152 SER A CA 1
ATOM 1130 C C . SER A 1 152 ? -34.24257 3.67730 9.97548 1.000 31.68504 152 SER A C 1
ATOM 1131 O O . SER A 1 152 ? -34.44456 2.53103 9.56632 1.000 34.14830 152 SER A O 1
ATOM 1134 N N . LEU A 1 153 ? -35.23695 4.53239 10.18612 1.000 27.10021 153 LEU A N 1
ATOM 1135 C CA . LEU A 1 153 ? -36.60171 4.23811 9.75833 1.000 27.78831 153 LEU A CA 1
ATOM 1136 C C . LEU A 1 153 ? -36.91953 5.11368 8.54518 1.000 29.15662 153 LEU A C 1
ATOM 1137 O O . LEU A 1 153 ? -36.83236 6.33623 8.62898 1.000 27.81458 153 LEU A O 1
ATOM 1142 N N . MET A 1 154 ? -37.26734 4.50336 7.40774 1.000 23.48808 154 MET A N 1
ATOM 1143 C CA . MET A 1 154 ? -37.46072 5.29889 6.20709 1.000 25.39533 154 MET A CA 1
ATOM 1144 C C . MET A 1 154 ? -38.73644 6.12336 6.30594 1.000 27.60054 154 MET A C 1
ATOM 1145 O O . MET A 1 154 ? -39.73111 5.68556 6.88210 1.000 31.25708 154 MET A O 1
ATOM 1150 N N . LEU A 1 155 ? -38.69570 7.32284 5.77100 1.000 28.60358 155 LEU A N 1
ATOM 1151 C CA . LEU A 1 155 ? -39.83319 8.21954 5.88945 1.000 27.90878 155 LEU A CA 1
ATOM 1152 C C . LEU A 1 155 ? -40.59790 8.21856 4.57547 1.000 31.63669 155 LEU A C 1
ATOM 1153 O O . LEU A 1 155 ? -40.01894 7.96579 3.51679 1.000 32.84852 155 LEU A O 1
ATOM 1158 N N . HIS A 1 156 ? -41.90030 8.45566 4.68428 1.000 37.77684 156 HIS A N 1
ATOM 1159 C CA . HIS A 1 156 ? -42.86649 8.48737 3.57919 1.000 47.08768 156 HIS A CA 1
ATOM 1160 C C . HIS A 1 156 ? -42.98003 9.91133 3.06428 1.000 50.95375 156 HIS A C 1
ATOM 1161 O O . HIS A 1 156 ? -43.07915 10.84279 3.87821 1.000 47.49091 156 HIS A O 1
ATOM 1168 N N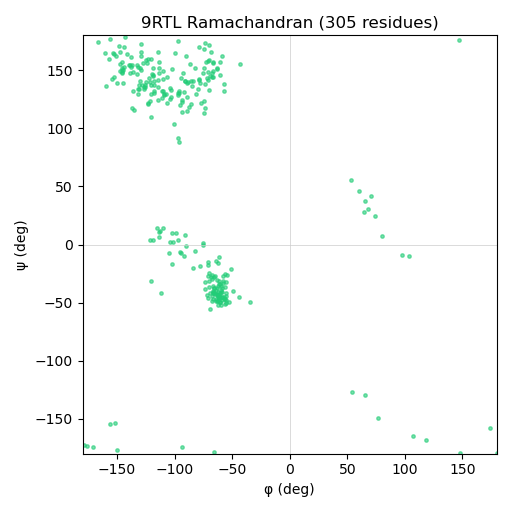 . PHE B 1 3 ? -38.66690 1.42948 -30.97901 1.000 63.97007 3 PHE B N 1
ATOM 1169 C CA . PHE B 1 3 ? -39.20460 2.33358 -29.95135 1.000 58.38815 3 PHE B CA 1
ATOM 1170 C C . PHE B 1 3 ? -38.30060 3.56927 -29.87067 1.000 64.97040 3 PHE B C 1
ATOM 1171 O O . PHE B 1 3 ? -37.06741 3.44488 -29.83925 1.000 70.11238 3 PHE B O 1
ATOM 1179 N N . GLU B 1 4 ? -38.89996 4.76003 -29.86480 1.000 65.16965 4 GLU B N 1
ATOM 1180 C CA . GLU B 1 4 ? -38.16672 6.01008 -29.68794 1.000 63.68734 4 GLU B CA 1
ATOM 1181 C C . GLU B 1 4 ? -38.51149 6.60509 -28.32702 1.000 59.06271 4 GLU B C 1
ATOM 1182 O O . GLU B 1 4 ? -39.66514 6.52255 -27.87625 1.000 48.20775 4 GLU B O 1
ATOM 1188 N N . CYS B 1 5 ? -37.50117 7.19115 -27.67525 1.000 50.70579 5 CYS B N 1
ATOM 1189 C CA . CYS B 1 5 ? -37.64818 7.78706 -26.35263 1.000 49.41197 5 CYS B CA 1
ATOM 1190 C C . CYS B 1 5 ? -37.70433 9.31435 -26.37164 1.000 43.80488 5 CYS B C 1
ATOM 1191 O O . CYS B 1 5 ? -37.78460 9.92968 -25.30446 1.000 42.70113 5 CYS B O 1
ATOM 1194 N N . GLN B 1 6 ? -37.66757 9.95360 -27.54627 1.000 45.54149 6 GLN B N 1
ATOM 1195 C CA . GLN B 1 6 ? -37.49998 11.40212 -27.54954 1.000 39.50930 6 GLN B CA 1
ATOM 1196 C C . GLN B 1 6 ? -38.65610 12.11666 -26.86894 1.000 41.35291 6 GLN B C 1
ATOM 1197 O O . GLN B 1 6 ? -38.45504 13.19037 -26.28709 1.000 43.15022 6 GLN B O 1
ATOM 1203 N N . PHE B 1 7 ? -39.87179 11.55505 -26.91749 1.000 37.70511 7 PHE B N 1
ATOM 1204 C CA . PHE B 1 7 ? -41.03867 12.29161 -26.41736 1.000 30.37127 7 PHE B CA 1
ATOM 1205 C C . PHE B 1 7 ? -41.65861 11.72738 -25.16435 1.000 32.45855 7 PHE B C 1
ATOM 1206 O O . PHE B 1 7 ? -42.06794 12.50707 -24.31690 1.000 38.96729 7 PHE B O 1
ATOM 1214 N N . VAL B 1 8 ? -41.80244 10.40888 -25.03047 1.000 36.09826 8 VAL B N 1
ATOM 1215 C CA . VAL B 1 8 ? -42.62769 9.89024 -23.93934 1.000 34.20709 8 VAL B CA 1
ATOM 1216 C C . VAL B 1 8 ? -41.83857 9.35398 -22.74380 1.000 38.70861 8 VAL B C 1
ATOM 1217 O O . VAL B 1 8 ? -42.43456 9.19536 -21.67001 1.000 40.12838 8 VAL B O 1
ATOM 1221 N N . CYS B 1 9 ? -40.53981 9.07714 -22.89216 1.000 34.15476 9 CYS B N 1
ATOM 1222 C CA . CYS B 1 9 ? -39.74725 8.58091 -21.76488 1.000 34.56325 9 CYS B CA 1
ATOM 1223 C C . CYS B 1 9 ? -39.53928 9.69628 -20.74670 1.000 41.02968 9 CYS B C 1
ATOM 1224 O O . CYS B 1 9 ? -39.36771 10.86740 -21.10398 1.000 36.64849 9 CYS B O 1
ATOM 1227 N N . GLU B 1 10 ? -39.59259 9.35438 -19.46558 1.000 32.59916 10 GLU B N 1
ATOM 1228 C CA . GLU B 1 10 ? -39.47520 10.41775 -18.48266 1.000 36.24925 10 GLU B CA 1
ATOM 1229 C C . GLU B 1 10 ? -38.78497 9.91938 -17.23138 1.000 36.86214 10 GLU B C 1
ATOM 1230 O O . GLU B 1 10 ? -38.78645 8.72548 -16.92217 1.000 33.68209 10 GLU B O 1
ATOM 1236 N N . LEU B 1 11 ? -38.18727 10.86500 -16.52284 1.000 33.61913 11 LEU B N 1
ATOM 1237 C CA . LEU B 1 11 ? -37.64608 10.55979 -15.20105 1.000 32.38777 11 LEU B CA 1
ATOM 1238 C C . LEU B 1 11 ? -38.78176 10.59255 -14.18589 1.000 38.29757 11 LEU B C 1
ATOM 1239 O O . LEU B 1 11 ? -39.59061 11.52857 -14.15912 1.000 36.13789 11 LEU B O 1
ATOM 1244 N N . LYS B 1 12 ? -38.88493 9.54341 -13.37748 1.000 34.04456 12 LYS B N 1
ATOM 1245 C CA . LYS B 1 12 ? -39.90737 9.42791 -12.35029 1.000 34.05359 12 LYS B CA 1
ATOM 1246 C C . LYS B 1 12 ? -39.22323 9.30378 -10.99064 1.000 33.13736 12 LYS B C 1
ATOM 1247 O O . LYS B 1 12 ? -38.13578 8.73959 -10.88982 1.000 38.55111 12 LYS B O 1
ATOM 1253 N N . GLU B 1 13 ? -39.85451 9.85502 -9.96723 1.000 37.09822 13 GLU B N 1
ATOM 1254 C CA . GLU B 1 13 ? -39.48604 9.57516 -8.57891 1.000 35.71229 13 GLU B CA 1
ATOM 1255 C C . GLU B 1 13 ? -40.48504 8.56325 -8.06953 1.000 34.45869 13 GLU B C 1
ATOM 1256 O O . GLU B 1 13 ? -41.62627 8.91157 -7.77865 1.000 38.26664 13 GLU B O 1
ATOM 1262 N N . LEU B 1 14 ? -40.08058 7.29962 -7.96203 1.000 30.09641 14 LEU B N 1
ATOM 1263 C CA . LEU B 1 14 ? -41.05769 6.30215 -7.55013 1.000 31.20341 14 LEU B CA 1
ATOM 1264 C C . LEU B 1 14 ? -41.24480 6.35375 -6.04997 1.000 32.21745 14 LEU B C 1
ATOM 1265 O O . LEU B 1 14 ? -40.26831 6.42728 -5.30499 1.000 33.60783 14 LEU B O 1
ATOM 1270 N N . ALA B 1 15 ? -42.48071 6.34048 -5.60624 1.000 31.15107 15 ALA B N 1
ATOM 1271 C CA . ALA B 1 15 ? -42.71999 6.26937 -4.17930 1.000 35.25497 15 ALA B CA 1
ATOM 1272 C C . ALA B 1 15 ? -43.16166 4.86731 -3.81087 1.000 32.12120 15 ALA B C 1
ATOM 1273 O O . ALA B 1 15 ? -44.02119 4.28716 -4.49148 1.000 33.89688 15 ALA B O 1
ATOM 1275 N N . PRO B 1 16 ? -42.60961 4.29873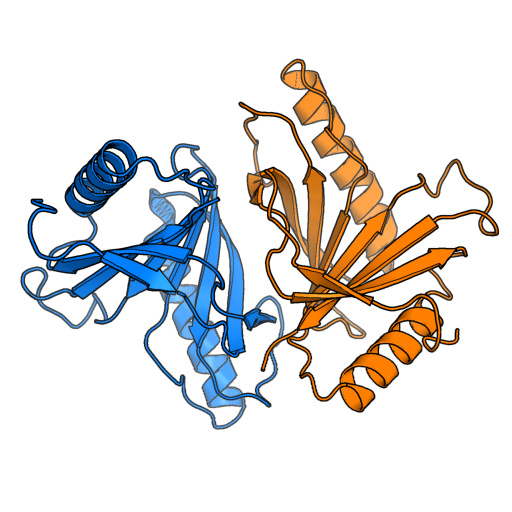 -2.76152 1.000 36.08089 16 PRO B N 1
ATOM 1276 C CA . PRO B 1 16 ? -42.92184 2.90367 -2.44332 1.000 35.36442 16 PRO B CA 1
ATOM 1277 C C . PRO B 1 16 ? -44.31960 2.75998 -1.87468 1.000 37.86221 16 PRO B C 1
ATOM 1278 O O . PRO B 1 16 ? -44.72311 3.52654 -1.00036 1.000 35.41830 16 PRO B O 1
ATOM 1282 N N . VAL B 1 17 ? -45.03303 1.72497 -2.31157 1.000 29.85669 17 VAL B N 1
ATOM 1283 C CA . VAL B 1 17 ? -46.29500 1.36604 -1.67003 1.000 28.70029 17 VAL B CA 1
ATOM 1284 C C . VAL B 1 17 ? -46.19072 -0.07922 -1.20852 1.000 27.48855 17 VAL B C 1
ATOM 1285 O O . VAL B 1 17 ? -45.40312 -0.87443 -1.77305 1.000 28.18230 17 VAL B O 1
ATOM 1289 N N . PRO B 1 18 ? -47.03639 -0.48182 -0.25751 1.000 27.33483 18 PRO B N 1
ATOM 1290 C CA . PRO B 1 18 ? -46.97013 -1.85187 0.25278 1.000 27.79647 18 PRO B CA 1
ATOM 1291 C C . PRO B 1 18 ? -47.54313 -2.84510 -0.74783 1.000 27.26980 18 PRO B C 1
ATOM 1292 O O . PRO B 1 18 ? -48.38536 -2.51851 -1.58796 1.000 26.03422 18 PRO B O 1
ATOM 1296 N N . ALA B 1 19 ? -47.02873 -4.06869 -0.66614 1.000 27.12817 19 ALA B N 1
ATOM 1297 C CA . ALA B 1 19 ? -47.33017 -5.07480 -1.66419 1.000 25.74047 19 ALA B CA 1
ATOM 1298 C C . ALA B 1 19 ? -47.25939 -6.42736 -0.99105 1.000 28.82246 19 ALA B C 1
ATOM 1299 O O . ALA B 1 19 ? -46.67612 -6.56483 0.09321 1.000 29.26956 19 ALA B O 1
ATOM 1301 N N . LEU B 1 20 ? -47.86240 -7.42777 -1.63588 1.000 25.65461 20 LEU B N 1
ATOM 1302 C CA . LEU B 1 20 ? -47.65669 -8.83182 -1.28732 1.000 28.40198 20 LEU B CA 1
ATOM 1303 C C . LEU B 1 20 ? -46.89052 -9.43437 -2.44898 1.000 23.49417 20 LEU B C 1
ATOM 1304 O O . LEU B 1 20 ? -47.27919 -9.21763 -3.60344 1.000 25.15666 20 LEU B O 1
ATOM 1309 N N . LEU B 1 21 ? -45.82228 -10.17913 -2.15985 1.000 25.14348 21 LEU B N 1
ATOM 1310 C CA . LEU B 1 21 ? -44.87642 -10.50839 -3.22272 1.000 25.87091 21 LEU B CA 1
ATOM 1311 C C . LEU B 1 21 ? -44.14861 -11.80520 -2.91651 1.000 26.24133 21 LEU B C 1
ATOM 1312 O O . LEU B 1 21 ? -44.15384 -12.31099 -1.77937 1.000 23.62599 21 LEU B O 1
ATOM 1317 N N . ILE B 1 22 ? -43.52606 -12.33215 -3.96394 1.000 24.16907 22 ILE B N 1
ATOM 1318 C CA . ILE B 1 22 ? -42.72217 -13.55539 -3.95333 1.000 22.95544 22 ILE B CA 1
ATOM 1319 C C . ILE B 1 22 ? -41.36717 -13.20300 -4.52722 1.000 23.49223 22 ILE B C 1
ATOM 1320 O O . ILE B 1 22 ? -41.30438 -12.45589 -5.51400 1.000 24.33715 22 ILE B O 1
ATOM 1325 N N . ARG B 1 23 ? -40.29039 -13.70674 -3.92176 1.000 21.01156 23 ARG B N 1
ATOM 1326 C CA . ARG B 1 23 ? -38.93339 -13.54746 -4.47070 1.000 20.58960 23 ARG B CA 1
ATOM 1327 C C . ARG B 1 23 ? -38.36633 -14.91865 -4.78300 1.000 28.38379 23 ARG B C 1
ATOM 1328 O O . ARG B 1 23 ? -38.39828 -15.80328 -3.91206 1.000 26.07162 23 ARG B O 1
ATOM 1336 N N . THR B 1 24 ? -37.83517 -15.10040 -5.99099 1.000 25.77279 24 THR B N 1
ATOM 1337 C CA . THR B 1 24 ? -37.32343 -16.42948 -6.32452 1.000 21.63034 24 THR B CA 1
ATOM 1338 C C . THR B 1 24 ? -36.35241 -16.33841 -7.49395 1.000 30.75260 24 THR B C 1
ATOM 1339 O O . THR B 1 24 ? -36.24564 -15.30708 -8.15457 1.000 27.56612 24 THR B O 1
ATOM 1343 N N . GLN B 1 25 ? -35.57877 -17.41913 -7.69330 1.000 29.82572 25 GLN B N 1
ATOM 1344 C CA . GLN B 1 25 ? -34.78850 -17.59999 -8.91889 1.000 30.12486 25 GLN B CA 1
ATOM 1345 C C . GLN B 1 25 ? -35.66263 -18.30227 -9.96569 1.000 31.14129 25 GLN B C 1
ATOM 1346 O O . GLN B 1 25 ? -36.45065 -19.19509 -9.63906 1.000 33.57203 25 GLN B O 1
ATOM 1352 N N . THR B 1 26 ? -35.56188 -17.88587 -11.23711 1.000 30.26895 26 THR B N 1
ATOM 1353 C CA . THR B 1 26 ? -36.36084 -18.51173 -12.29337 1.000 31.40805 26 THR B CA 1
ATOM 1354 C C . THR B 1 26 ? -35.59356 -18.42405 -13.61238 1.000 31.86730 26 THR B C 1
ATOM 1355 O O . THR B 1 26 ? -34.46568 -17.95079 -13.64644 1.000 34.50061 26 THR B O 1
ATOM 1359 N N . THR B 1 27 ? -36.21424 -18.89172 -14.69886 1.000 33.21314 27 THR B N 1
ATOM 1360 C CA . THR B 1 27 ? -35.69469 -18.74930 -16.06609 1.000 34.42315 27 THR B CA 1
ATOM 1361 C C . THR B 1 27 ? -36.78286 -18.18492 -16.96315 1.000 34.19683 27 THR B C 1
ATOM 1362 O O . THR B 1 27 ? -37.96855 -18.26799 -16.63728 1.000 36.76021 27 THR B O 1
ATOM 1366 N N . MET B 1 28 ? -36.39507 -17.71956 -18.16043 1.000 35.00584 28 MET B N 1
ATOM 1367 C CA . MET B 1 28 ? -37.40145 -17.15732 -19.06413 1.000 33.84386 28 MET B CA 1
ATOM 1368 C C . MET B 1 28 ? -38.42945 -18.20290 -19.46470 1.000 37.52935 28 MET B C 1
ATOM 1369 O O . MET B 1 28 ? -39.62683 -17.90053 -19.57875 1.000 35.69776 28 MET B O 1
ATOM 1374 N N . SER B 1 29 ? -37.99541 -19.45573 -19.62190 1.000 34.73972 29 SER B N 1
ATOM 1375 C CA . SER B 1 29 ? -38.92176 -20.49143 -20.04517 1.000 38.11347 29 SER B CA 1
ATOM 1376 C C . SER B 1 29 ? -39.90230 -20.85036 -18.94946 1.000 38.23720 29 SER B C 1
ATOM 1377 O O . SER B 1 29 ? -41.01756 -21.29291 -19.24305 1.000 44.33292 29 SER B O 1
ATOM 1380 N N . GLU B 1 30 ? -39.52269 -20.66958 -17.68297 1.000 37.47300 30 GLU B N 1
ATOM 1381 C CA . GLU B 1 30 ? -40.41873 -20.95994 -16.56482 1.000 38.11131 30 GLU B CA 1
ATOM 1382 C C . GLU B 1 30 ? -41.24443 -19.75610 -16.11447 1.000 35.84666 30 GLU B C 1
ATOM 1383 O O . GLU B 1 30 ? -42.18698 -19.92584 -15.32736 1.000 32.25857 30 GLU B O 1
ATOM 1389 N N . LEU B 1 31 ? -40.93801 -18.56325 -16.61159 1.000 31.28576 31 LEU B N 1
ATOM 1390 C CA . LEU B 1 31 ? -41.52009 -17.35905 -16.02985 1.000 32.43192 31 LEU B CA 1
ATOM 1391 C C . LEU B 1 31 ? -43.04596 -17.35497 -16.15425 1.000 35.94535 31 LEU B C 1
ATOM 1392 O O . LEU B 1 31 ? -43.75163 -17.04995 -15.18213 1.000 30.55915 31 LEU B O 1
ATOM 1397 N N . GLY B 1 32 ? -43.57728 -17.70264 -17.34500 1.000 31.01482 32 GLY B N 1
ATOM 1398 C CA . GLY B 1 32 ? -45.02002 -17.68815 -17.53579 1.000 31.09058 32 GLY B CA 1
ATOM 1399 C C . GLY B 1 32 ? -45.77273 -18.54159 -16.52103 1.000 31.22262 32 GLY B C 1
ATOM 1400 O O . GLY B 1 32 ? -46.73409 -18.08062 -15.89493 1.000 33.72866 32 GLY B O 1
ATOM 1401 N N . SER B 1 33 ? -45.35035 -19.80253 -16.34406 1.000 30.67813 33 SER B N 1
ATOM 1402 C CA . SER B 1 33 ? -45.99599 -20.67858 -15.35409 1.000 33.43770 33 SER B CA 1
ATOM 1403 C C . SER B 1 33 ? -45.78369 -20.19028 -13.92310 1.000 29.00352 33 SER B C 1
ATOM 1404 O O . SER B 1 33 ? -46.65739 -20.35994 -13.06159 1.000 31.18961 33 SER B O 1
ATOM 1407 N N . LEU B 1 34 ? -44.59640 -19.66910 -13.63599 1.000 30.75639 34 LEU B N 1
ATOM 1408 C CA . LEU B 1 34 ? -44.31353 -19.13462 -12.30210 1.000 27.83719 34 LEU B CA 1
ATOM 1409 C C . LEU B 1 34 ? -45.26883 -17.98583 -11.95257 1.000 25.58839 34 LEU B C 1
ATOM 1410 O O . LEU B 1 34 ? -45.85813 -17.96078 -10.86863 1.000 25.62921 34 LEU B O 1
ATOM 1415 N N . PHE B 1 35 ? -45.41993 -17.01918 -12.85870 1.000 27.77760 35 PHE B N 1
ATOM 1416 C CA . PHE B 1 35 ? -46.30146 -15.87715 -12.58540 1.000 26.56247 35 PHE B CA 1
ATOM 1417 C C . PHE B 1 35 ? -47.75406 -16.29260 -12.51472 1.000 26.64121 35 PHE B C 1
ATOM 1418 O O . PHE B 1 35 ? -48.50463 -15.82461 -11.64680 1.000 27.23061 35 PHE B O 1
ATOM 1426 N N . GLU B 1 36 ? -48.20592 -17.14257 -13.45324 1.000 30.43812 36 GLU B N 1
ATOM 1427 C CA . GLU B 1 36 ? -49.58061 -17.63586 -13.34119 1.000 30.54826 36 GLU B CA 1
ATOM 1428 C C . GLU B 1 36 ? -49.82424 -18.29281 -11.98664 1.000 28.84047 36 GLU B C 1
ATOM 1429 O O . GLU B 1 36 ? -50.83034 -18.01767 -11.32485 1.000 30.29227 36 GLU B O 1
ATOM 1435 N N . ALA B 1 37 ? -48.89894 -19.12290 -11.52931 1.000 27.92260 37 ALA B N 1
ATOM 1436 C CA . ALA B 1 37 ? -49.14869 -19.80351 -10.26811 1.000 26.45396 37 ALA B CA 1
ATOM 1437 C C . ALA B 1 37 ? -49.07226 -18.81284 -9.10923 1.000 29.76056 37 ALA B C 1
ATOM 1438 O O . ALA B 1 37 ? -49.94003 -18.79326 -8.23078 1.000 28.64348 37 ALA B O 1
ATOM 1440 N N . GLY B 1 38 ? -48.03243 -17.97768 -9.10878 1.000 26.31187 38 GLY B N 1
ATOM 1441 C CA . GLY B 1 38 ? -47.80315 -17.10940 -7.96422 1.000 27.06834 38 GLY B CA 1
ATOM 1442 C C . GLY B 1 38 ? -48.82238 -15.99070 -7.86791 1.000 26.49968 38 GLY B C 1
ATOM 1443 O O . GLY B 1 38 ? -49.27495 -15.65259 -6.76362 1.000 26.38819 38 GLY B O 1
ATOM 1444 N N . TYR B 1 39 ? -49.14633 -15.34625 -8.99706 1.000 23.94593 39 TYR B N 1
ATOM 1445 C CA . TYR B 1 39 ? -50.20413 -14.32744 -8.96404 1.000 22.54929 39 TYR B CA 1
ATOM 1446 C C . TYR B 1 39 ? -51.53240 -14.91591 -8.49768 1.000 29.86630 39 TYR B C 1
ATOM 1447 O O . TYR B 1 39 ? -52.25911 -14.30057 -7.69351 1.000 27.05868 39 TYR B O 1
ATOM 1456 N N . HIS B 1 40 ? -51.86526 -16.12446 -8.96903 1.000 27.57640 40 HIS B N 1
ATOM 1457 C CA . HIS B 1 40 ? -53.08769 -16.75823 -8.48819 1.000 30.98006 40 HIS B CA 1
ATOM 1458 C C . HIS B 1 40 ? -53.04050 -16.93700 -6.98005 1.000 30.02304 40 HIS B C 1
ATOM 1459 O O . HIS B 1 40 ? -54.02611 -16.65975 -6.27757 1.000 29.65670 40 HIS B O 1
ATOM 1466 N N . ASP B 1 41 ? -51.90192 -17.41065 -6.45285 1.000 30.52576 41 ASP B N 1
ATOM 1467 C CA . ASP B 1 41 ? -51.80008 -17.64296 -5.01890 1.000 29.12257 41 ASP B CA 1
ATOM 1468 C C . ASP B 1 41 ? -51.86971 -16.34227 -4.24704 1.000 30.87663 41 ASP B C 1
ATOM 1469 O O . ASP B 1 41 ? -52.49460 -16.28350 -3.18686 1.000 28.50603 41 ASP B O 1
ATOM 1474 N N . ILE B 1 42 ? -51.21379 -15.29161 -4.73967 1.000 28.10996 42 ILE B N 1
ATOM 1475 C CA . ILE B 1 42 ? -51.32579 -14.01341 -4.03264 1.000 26.09576 42 ILE B CA 1
ATOM 1476 C C . ILE B 1 42 ? -52.77067 -13.54394 -4.02917 1.000 28.68894 42 ILE B C 1
ATOM 1477 O O . ILE B 1 42 ? -53.28464 -13.09080 -2.98886 1.000 29.38433 42 ILE B O 1
ATOM 1482 N N . LEU B 1 43 ? -53.47048 -13.66263 -5.17547 1.000 25.65868 43 LEU B N 1
ATOM 1483 C CA . LEU B 1 43 ? -54.85930 -13.20928 -5.18216 1.000 28.12685 43 LEU B CA 1
ATOM 1484 C C . LEU B 1 43 ? -55.70670 -14.01787 -4.21474 1.000 32.25840 43 LEU B C 1
ATOM 1485 O O . LEU B 1 43 ? -56.62541 -13.47785 -3.59679 1.000 30.47014 43 LEU B O 1
ATOM 1490 N N . GLN B 1 44 ? -55.44802 -15.32268 -4.11467 1.000 32.62627 44 GLN B N 1
ATOM 1491 C CA . GLN B 1 44 ? -56.18729 -16.17717 -3.17165 1.000 30.08633 44 GLN B CA 1
ATOM 1492 C C . GLN B 1 44 ? -55.90954 -15.79847 -1.73997 1.000 34.81276 44 GLN B C 1
ATOM 1493 O O . GLN B 1 44 ? -56.82367 -15.80333 -0.89901 1.000 32.32666 44 GLN B O 1
ATOM 1499 N N . LEU B 1 45 ? -54.63412 -15.50549 -1.43121 1.000 32.62900 45 LEU B N 1
ATOM 1500 C CA . LEU B 1 45 ? -54.25757 -15.10853 -0.08448 1.000 30.70435 45 LEU B CA 1
ATOM 1501 C C . LEU B 1 45 ? -54.94166 -13.81513 0.30524 1.000 31.95775 45 LEU B C 1
ATOM 1502 O O . LEU B 1 45 ? -55.36871 -13.65669 1.45380 1.000 33.01210 45 LEU B O 1
ATOM 1507 N N . LEU B 1 46 ? -55.01305 -12.86356 -0.62679 1.000 30.01256 46 LEU B N 1
A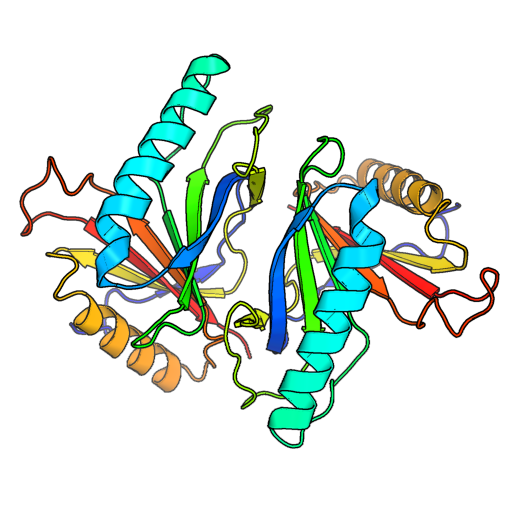TOM 1508 C CA . LEU B 1 46 ? -55.77845 -11.63658 -0.39419 1.000 31.77536 46 LEU B CA 1
ATOM 1509 C C . LEU B 1 46 ? -57.24509 -11.94287 -0.11955 1.000 36.11663 46 LEU B C 1
ATOM 1510 O O . LEU B 1 46 ? -57.81292 -11.46555 0.87063 1.000 37.00338 46 LEU B O 1
ATOM 1515 N N . ALA B 1 47 ? -57.87912 -12.72469 -1.00028 1.000 35.26539 47 ALA B N 1
ATOM 1516 C CA . ALA B 1 47 ? -59.29095 -13.08730 -0.80927 1.000 35.25985 47 ALA B CA 1
ATOM 1517 C C . ALA B 1 47 ? -59.48852 -13.81522 0.51171 1.000 38.13342 47 ALA B C 1
ATOM 1518 O O . ALA B 1 47 ? -60.47985 -13.58544 1.23441 1.000 39.78272 47 ALA B O 1
ATOM 1520 N N . GLY B 1 48 ? -58.51555 -14.65582 0.87217 1.000 33.45157 48 GLY B N 1
ATOM 1521 C CA . GLY B 1 48 ? -58.56254 -15.36923 2.12863 1.000 37.25970 48 GLY B CA 1
ATOM 1522 C C . GLY B 1 48 ? -58.65563 -14.46343 3.33681 1.000 40.33451 48 GLY B C 1
ATOM 1523 O O . GLY B 1 48 ? -59.20255 -14.87044 4.36687 1.000 37.93558 48 GLY B O 1
ATOM 1524 N N . GLN B 1 49 ? -58.13816 -13.22981 3.22924 1.000 40.69603 49 GLN B N 1
ATOM 1525 C CA . GLN B 1 49 ? -58.21111 -12.19669 4.27342 1.000 39.28879 49 GLN B CA 1
ATOM 1526 C C . GLN B 1 49 ? -59.27210 -11.13416 4.00187 1.000 40.37901 49 GLN B C 1
ATOM 1527 O O . GLN B 1 49 ? -59.26931 -10.09347 4.66966 1.000 45.22726 49 GLN B O 1
ATOM 1533 N N . GLY B 1 50 ? -60.13270 -11.33952 3.01409 1.000 36.24257 50 GLY B N 1
ATOM 1534 C CA . GLY B 1 50 ? -61.13835 -10.33362 2.72316 1.000 39.47519 50 GLY B CA 1
ATOM 1535 C C . GLY B 1 50 ? -60.54137 -9.04253 2.21924 1.000 52.76154 50 GLY B C 1
ATOM 1536 O O . GLY B 1 50 ? -61.01887 -7.95919 2.57680 1.000 51.56587 50 GLY B O 1
ATOM 1537 N N . LYS B 1 51 ? -59.48531 -9.13326 1.40807 1.000 46.22056 51 LYS B N 1
ATOM 1538 C CA . LYS B 1 51 ? -58.83366 -7.96620 0.83578 1.000 47.72370 51 LYS B CA 1
ATOM 1539 C C . LYS B 1 51 ? -58.70238 -8.15486 -0.66635 1.000 49.58283 51 LYS B C 1
ATOM 1540 O O . LYS B 1 51 ? -58.97402 -9.22595 -1.23451 1.000 42.39670 51 LYS B O 1
ATOM 1546 N N . SER B 1 52 ? -58.26241 -7.07634 -1.29694 1.000 48.94914 52 SER B N 1
ATOM 1547 C CA . SER B 1 52 ? -58.21781 -6.95480 -2.73585 1.000 48.90019 52 SER B CA 1
ATOM 1548 C C . SER B 1 52 ? -56.90456 -6.26607 -3.07583 1.000 38.31163 52 SER B C 1
ATOM 1549 O O . SER B 1 52 ? -56.35493 -5.54811 -2.23674 1.000 40.24198 52 SER B O 1
ATOM 1552 N N . PRO B 1 53 ? -56.36724 -6.48238 -4.27819 1.000 37.75600 53 PRO B N 1
ATOM 1553 C CA . PRO B 1 53 ? -55.22279 -5.66691 -4.71518 1.000 31.52033 53 PRO B CA 1
ATOM 1554 C C . PRO B 1 53 ? -55.62329 -4.20282 -4.82897 1.000 37.17281 53 PRO B C 1
ATOM 1555 O O . PRO B 1 53 ? -56.77640 -3.86273 -5.09748 1.000 38.43897 53 PRO B O 1
ATOM 1559 N N . SER B 1 54 ? -54.65823 -3.32939 -4.63651 1.000 28.42654 54 SER B N 1
ATOM 1560 C CA . SER B 1 54 ? -54.89349 -1.90831 -4.82832 1.000 30.04381 54 SER B CA 1
ATOM 1561 C C . SER B 1 54 ? -54.45364 -1.42301 -6.19336 1.000 32.71509 54 SER B C 1
ATOM 1562 O O . SER B 1 54 ? -54.58937 -0.23252 -6.50555 1.000 33.96792 54 SER B O 1
ATOM 1565 N N . GLY B 1 55 ? -53.99694 -2.32004 -7.05768 1.000 30.85607 55 GLY B N 1
ATOM 1566 C CA . GLY B 1 55 ? -53.53498 -1.89849 -8.35309 1.000 28.76637 55 GLY B CA 1
ATOM 1567 C C . GLY B 1 55 ? -53.06779 -3.11744 -9.11925 1.000 27.29609 55 GLY B C 1
ATOM 1568 O O . GLY B 1 55 ? -53.16962 -4.24912 -8.63525 1.000 27.05385 55 GLY B O 1
ATOM 1569 N N . PRO B 1 56 ? -52.59115 -2.90197 -10.33854 1.000 28.76727 56 PRO B N 1
ATOM 1570 C CA . PRO B 1 56 ? -52.14195 -4.02290 -11.20070 1.000 26.82586 56 PRO B CA 1
ATOM 1571 C C . PRO B 1 56 ? -50.85999 -4.62057 -10.66501 1.000 26.89551 56 PRO B C 1
ATOM 1572 O O . PRO B 1 56 ? -50.13392 -3.95397 -9.90377 1.000 26.75098 56 PRO B O 1
ATOM 1576 N N . PRO B 1 57 ? -50.54918 -5.86079 -11.03953 1.000 22.45572 57 PRO B N 1
ATOM 1577 C CA . PRO B 1 57 ? -49.37016 -6.53010 -10.49735 1.000 22.74129 57 PRO B CA 1
ATOM 1578 C C . PRO B 1 57 ? -48.11138 -6.04346 -11.19497 1.000 22.51107 57 PRO B C 1
ATOM 1579 O O . PRO B 1 57 ? -48.16234 -5.34767 -12.20988 1.000 25.04281 57 PRO B O 1
ATOM 1583 N N . PHE B 1 58 ? -46.95549 -6.43088 -10.62495 1.000 22.53226 58 PHE B N 1
ATOM 1584 C CA . PHE B 1 58 ? -45.67052 -5.94992 -11.09402 1.000 23.76966 58 PHE B CA 1
ATOM 1585 C C . PHE B 1 58 ? -44.66029 -7.08200 -10.97457 1.000 23.94569 58 PHE B C 1
ATOM 1586 O O . PHE B 1 58 ? -44.92421 -8.10177 -10.34059 1.000 23.30212 58 PHE B O 1
ATOM 1594 N N . ALA B 1 59 ? -43.49008 -6.86920 -11.55888 1.000 21.44253 59 ALA B N 1
ATOM 1595 C CA . ALA B 1 59 ? -42.32033 -7.72504 -11.33146 1.000 23.79318 59 ALA B CA 1
ATOM 1596 C C . ALA B 1 59 ? -41.06906 -6.86728 -11.34940 1.000 24.69873 59 ALA B C 1
ATOM 1597 O O . ALA B 1 59 ? -41.02658 -5.83122 -12.02361 1.000 25.59632 59 ALA B O 1
ATOM 1599 N N . ARG B 1 60 ? -40.04646 -7.28744 -10.59631 1.000 21.82031 60 ARG B N 1
ATOM 1600 C CA . ARG B 1 60 ? -38.74778 -6.64625 -10.60324 1.000 22.27994 60 ARG B CA 1
ATOM 1601 C C . ARG B 1 60 ? -37.71716 -7.66553 -11.02197 1.000 28.59092 60 ARG B C 1
ATOM 1602 O O . ARG B 1 60 ? -37.72390 -8.79771 -10.52770 1.000 25.04833 60 ARG B O 1
ATOM 1610 N N . TYR B 1 61 ? -36.80473 -7.23350 -11.87161 1.000 24.71792 61 TYR B N 1
ATOM 1611 C CA . TYR B 1 61 ? -35.80238 -8.10748 -12.48006 1.000 26.44406 61 TYR B CA 1
ATOM 1612 C C . TYR B 1 61 ? -34.42417 -7.54324 -12.20427 1.000 30.94558 61 TYR B C 1
ATOM 1613 O O . TYR B 1 61 ? -34.23916 -6.32060 -12.20244 1.000 33.45335 61 TYR B O 1
ATOM 1622 N N . PHE B 1 62 ? -33.48092 -8.43657 -11.89683 1.000 28.64955 62 PHE B N 1
ATOM 1623 C CA . PHE B 1 62 ? -32.14049 -8.07391 -11.44583 1.000 37.47382 62 PHE B CA 1
ATOM 1624 C C . PHE B 1 62 ? -31.14238 -8.93628 -12.17291 1.000 49.55685 62 PHE B C 1
ATOM 1625 O O . PHE B 1 62 ? -31.09235 -10.14822 -11.92318 1.000 52.06471 62 PHE B O 1
ATOM 1633 N N . GLY B 1 63 ? -30.30582 -8.30681 -12.97193 1.000 35.57105 63 GLY B N 1
ATOM 1634 C CA . GLY B 1 63 ? -29.36565 -9.02239 -13.81085 1.000 55.67644 63 GLY B CA 1
ATOM 1635 C C . GLY B 1 63 ? -30.03465 -10.06587 -14.67983 1.000 55.75624 63 GLY B C 1
ATOM 1636 O O . GLY B 1 63 ? -29.66969 -11.25592 -14.62105 1.000 57.10096 63 GLY B O 1
ATOM 1637 N N . MET B 1 64 ? -31.03157 -9.65098 -15.47090 1.000 51.53320 64 MET B N 1
ATOM 1638 C CA . MET B 1 64 ? -31.66821 -10.61966 -16.34812 1.000 52.10995 64 MET B CA 1
ATOM 1639 C C . MET B 1 64 ? -30.65922 -11.05869 -17.38447 1.000 58.79847 64 MET B C 1
ATOM 1640 O O . MET B 1 64 ? -29.80905 -10.27650 -17.81838 1.000 62.24368 64 MET B O 1
ATOM 1645 N N . SER B 1 65 ? -30.74187 -12.32780 -17.75044 1.000 56.00579 65 SER B N 1
ATOM 1646 C CA . SER B 1 65 ? -29.74802 -12.97292 -18.58353 1.000 60.27746 65 SER B CA 1
ATOM 1647 C C . SER B 1 65 ? -30.36257 -14.28075 -19.04841 1.000 48.40686 65 SER B C 1
ATOM 1648 O O . SER B 1 65 ? -31.47949 -14.63135 -18.65887 1.000 48.60643 65 SER B O 1
ATOM 1651 N N . ALA B 1 66 ? -29.65384 -14.97705 -19.93291 1.000 47.78597 66 ALA B N 1
ATOM 1652 C CA . ALA B 1 66 ? -30.02861 -16.35228 -20.19786 1.000 41.24452 66 ALA B CA 1
ATOM 1653 C C . ALA B 1 66 ? -29.72127 -17.14983 -18.93837 1.000 41.35230 66 ALA B C 1
ATOM 1654 O O . ALA B 1 66 ? -29.04796 -16.66440 -18.02480 1.000 52.74865 66 ALA B O 1
ATOM 1656 N N . GLY B 1 67 ? -30.25722 -18.35548 -18.85902 1.000 40.95530 67 GLY B N 1
ATOM 1657 C CA . GLY B 1 67 ? -30.08521 -19.11980 -17.64141 1.000 34.57896 67 GLY B CA 1
ATOM 1658 C C . GLY B 1 67 ? -31.00924 -18.62074 -16.53694 1.000 37.09842 67 GLY B C 1
ATOM 1659 O O . GLY B 1 67 ? -32.11829 -18.15656 -16.78257 1.000 34.11116 67 GLY B O 1
ATOM 1660 N N . THR B 1 68 ? -30.55620 -18.75730 -15.30784 1.000 30.00714 68 THR B N 1
ATOM 1661 C CA . THR B 1 68 ? -31.39876 -18.33154 -14.18278 1.000 32.39473 68 THR B CA 1
ATOM 1662 C C . THR B 1 68 ? -31.18842 -16.84992 -13.88243 1.000 33.15983 68 THR B C 1
ATOM 1663 O O . THR B 1 68 ? -30.14846 -16.26879 -14.19078 1.000 32.13944 68 THR B O 1
ATOM 1667 N N . PHE B 1 69 ? -32.21331 -16.22536 -13.27291 1.000 30.67477 69 PHE B N 1
ATOM 1668 C CA . PHE B 1 69 ? -32.08526 -14.85308 -12.81308 1.000 29.83326 69 PHE B CA 1
ATOM 1669 C C . PHE B 1 69 ? -33.04318 -14.69642 -11.63208 1.000 25.72856 69 PHE B C 1
ATOM 1670 O O . PHE B 1 69 ? -33.96158 -15.49882 -11.45706 1.000 28.73555 69 PHE B O 1
ATOM 1678 N N . GLU B 1 70 ? -32.84591 -13.62619 -10.86957 1.000 28.90975 70 GLU B N 1
ATOM 1679 C CA . GLU B 1 70 ? -33.67692 -13.33147 -9.69999 1.000 28.60179 70 GLU B CA 1
ATOM 1680 C C . GLU B 1 70 ? -34.90108 -12.56085 -10.14468 1.000 28.42017 70 GLU B C 1
ATOM 1681 O O . GLU B 1 70 ? -34.78652 -11.65663 -10.97598 1.000 28.75009 70 GLU B O 1
ATOM 1687 N N . VAL B 1 71 ? -36.06414 -12.86292 -9.55541 1.000 25.41993 71 VAL B N 1
ATOM 1688 C CA . VAL B 1 71 ? -37.25124 -12.05258 -9.82093 1.000 25.19753 71 VAL B CA 1
ATOM 1689 C C . VAL B 1 71 ? -37.97705 -11.83696 -8.50539 1.000 27.02256 71 VAL B C 1
ATOM 1690 O O . VAL B 1 71 ? -37.86818 -12.63792 -7.57700 1.000 26.49207 71 VAL B O 1
ATOM 1694 N N . GLU B 1 72 ? -38.71061 -10.72271 -8.43544 1.000 23.38580 72 GLU B N 1
ATOM 1695 C CA . GLU B 1 72 ? -39.69327 -10.45657 -7.38732 1.000 20.61064 72 GLU B CA 1
ATOM 1696 C C . GLU B 1 72 ? -40.99011 -10.12564 -8.11074 1.000 25.43284 72 GLU B C 1
ATOM 1697 O O . GLU B 1 72 ? -40.96341 -9.36886 -9.08937 1.000 27.65654 72 GLU B O 1
ATOM 1703 N N . PHE B 1 73 ? -42.11139 -10.69486 -7.69780 1.000 22.67942 73 PHE B N 1
ATOM 1704 C CA . PHE B 1 73 ? -43.35410 -10.31666 -8.36830 1.000 21.69152 73 PHE B CA 1
ATOM 1705 C C . PHE B 1 73 ? -44.49309 -10.31845 -7.36382 1.000 24.43274 73 PHE B C 1
ATOM 1706 O O . PHE B 1 73 ? -44.46389 -11.03998 -6.36550 1.000 24.94272 73 PHE B O 1
ATOM 1714 N N . GLY B 1 74 ? -45.48220 -9.46546 -7.60715 1.000 20.47825 74 GLY B N 1
ATOM 1715 C CA . GLY B 1 74 ? -46.52802 -9.31090 -6.62182 1.000 23.68205 74 GLY B CA 1
ATOM 1716 C C . GLY B 1 74 ? -47.59711 -8.33320 -7.05044 1.000 23.25019 74 GLY B C 1
ATOM 1717 O O . GLY B 1 74 ? -47.64131 -7.88063 -8.18830 1.000 25.18446 74 GLY B O 1
ATOM 1718 N N . PHE B 1 75 ? -48.49556 -8.04311 -6.10062 1.000 25.58834 75 PHE B N 1
ATOM 1719 C CA . PHE B 1 75 ? -49.55295 -7.04035 -6.25894 1.000 22.70117 75 PHE B CA 1
ATOM 1720 C C . PHE B 1 75 ? -49.41827 -5.97101 -5.17477 1.000 26.98234 75 PHE B C 1
ATOM 1721 O O . PHE B 1 75 ? -49.16210 -6.30893 -4.02403 1.000 25.09458 75 PHE B O 1
ATOM 1729 N N . PRO B 1 76 ? -49.61584 -4.70017 -5.49072 1.000 25.50306 76 PRO B N 1
ATOM 1730 C CA . PRO B 1 76 ? -49.77474 -3.70520 -4.42013 1.000 30.16413 76 PRO B CA 1
ATOM 1731 C C . PRO B 1 76 ? -51.06003 -3.96757 -3.64935 1.000 26.72547 76 PRO B C 1
ATOM 1732 O O . PRO B 1 76 ? -52.04741 -4.47062 -4.20223 1.000 28.99837 76 PRO B O 1
ATOM 1736 N N . VAL B 1 77 ? -51.05797 -3.62560 -2.34704 1.000 26.02641 77 VAL B N 1
ATOM 1737 C CA . VAL B 1 77 ? -52.19012 -3.97365 -1.48896 1.000 29.39484 77 VAL B CA 1
ATOM 1738 C C . VAL B 1 77 ? -52.48393 -2.80002 -0.56749 1.000 33.76166 77 VAL B C 1
ATOM 1739 O O . VAL B 1 77 ? -51.59958 -1.99601 -0.27174 1.000 36.24904 77 VAL B O 1
ATOM 1743 N N . GLU B 1 78 ? -53.73884 -2.72076 -0.13041 1.000 37.95229 78 GLU B N 1
ATOM 1744 C CA . GLU B 1 78 ? -54.20627 -1.79364 0.89686 1.000 49.54285 78 GLU B CA 1
ATOM 1745 C C . GLU B 1 78 ? -53.57935 -2.12480 2.25059 1.000 48.52948 78 GLU B C 1
ATOM 1746 O O . GLU B 1 78 ? -52.78708 -3.06250 2.39809 1.000 52.71934 78 GLU B O 1
ATOM 1752 N N . GLY B 1 79 ? -53.95954 -1.36052 3.27146 1.000 45.20878 79 GLY B N 1
ATOM 1753 C CA . GLY B 1 79 ? -53.35731 -1.54473 4.57577 1.000 47.27814 79 GLY B CA 1
ATOM 1754 C C . GLY B 1 79 ? -53.77959 -2.83563 5.25185 1.000 53.29563 79 GLY B C 1
ATOM 1755 O O . GLY B 1 79 ? -54.82124 -3.43292 4.95208 1.000 63.00613 79 GLY B O 1
ATOM 1756 N N . GLY B 1 80 ? -52.94805 -3.26642 6.19278 1.000 48.62142 80 GLY B N 1
ATOM 1757 C CA . GLY B 1 80 ? -53.32128 -4.32220 7.12051 1.000 49.09026 80 GLY B CA 1
ATOM 1758 C C . GLY B 1 80 ? -53.41673 -5.70211 6.50918 1.000 55.15012 80 GLY B C 1
ATOM 1759 O O . GLY B 1 80 ? -54.35492 -6.44642 6.81409 1.000 57.29337 80 GLY B O 1
ATOM 1760 N N . VAL B 1 81 ? -52.47699 -6.05281 5.63861 1.000 42.21052 81 VAL B N 1
ATOM 1761 C CA . VAL B 1 81 ? -52.45457 -7.33005 4.94008 1.000 40.15080 81 VAL B CA 1
ATOM 1762 C C . VAL B 1 81 ? -51.34876 -8.18656 5.54347 1.000 41.17723 81 VAL B C 1
ATOM 1763 O O . VAL B 1 81 ? -50.30467 -7.66456 5.93780 1.000 44.09354 81 VAL B O 1
ATOM 1767 N N . GLU B 1 82 ? -51.57237 -9.49222 5.63120 1.000 35.75145 82 GLU B N 1
ATOM 1768 C CA . GLU B 1 82 ? -50.53610 -10.39378 6.09836 1.000 39.87552 82 GLU B CA 1
ATOM 1769 C C . GLU B 1 82 ? -50.19747 -11.40043 5.01128 1.000 37.91081 82 GLU B C 1
ATOM 1770 O O . GLU B 1 82 ? -51.03223 -11.71785 4.16167 1.000 38.93099 82 GLU B O 1
ATOM 1776 N N . GLY B 1 83 ? -48.95621 -11.88151 5.03289 1.000 34.73088 83 GLY B N 1
ATOM 1777 C CA . GLY B 1 83 ? -48.50603 -12.87825 4.08281 1.000 37.15335 83 GLY B CA 1
ATOM 1778 C C . GLY B 1 83 ? -48.67207 -14.27477 4.62738 1.000 39.04857 83 GLY B C 1
ATOM 1779 O O . GLY B 1 83 ? -49.15953 -14.48386 5.73968 1.000 42.01976 83 GLY B O 1
ATOM 1780 N N . SER B 1 84 ? -48.17548 -15.24486 3.86094 1.000 31.54389 84 SER B N 1
ATOM 1781 C CA . SER B 1 84 ? -48.18141 -16.62617 4.32367 1.000 38.48947 84 SER B CA 1
ATOM 1782 C C . SER B 1 84 ? -47.14042 -17.42033 3.54434 1.000 34.14926 84 SER B C 1
ATOM 1783 O O . SER B 1 84 ? -47.03412 -17.26132 2.32678 1.000 32.01402 84 SER B O 1
ATOM 1786 N N . GLY B 1 85 ? -46.36589 -18.26138 4.23311 1.000 30.12364 85 GLY B N 1
ATOM 1787 C CA . GLY B 1 85 ? -45.38051 -19.06270 3.49314 1.000 31.66253 85 GLY B CA 1
ATOM 1788 C C . GLY B 1 85 ? -44.29079 -18.19060 2.85669 1.000 32.77193 85 GLY B C 1
ATOM 1789 O O . GLY B 1 85 ? -43.67414 -17.33753 3.50115 1.000 36.48845 85 GLY B O 1
ATOM 1790 N N . ARG B 1 86 ? -44.05438 -18.38963 1.58050 1.000 31.14311 86 ARG B N 1
ATOM 1791 C CA . ARG B 1 86 ? -43.08082 -17.54787 0.89822 1.000 31.43153 86 ARG B CA 1
ATOM 1792 C C . ARG B 1 86 ? -43.66037 -16.20867 0.45547 1.000 34.18527 86 ARG B C 1
ATOM 1793 O O . ARG B 1 86 ? -42.90479 -15.37639 -0.07152 1.000 34.29685 86 ARG B O 1
ATOM 1801 N N . VAL B 1 87 ? -44.96337 -15.97996 0.62117 1.000 27.16372 87 VAL B N 1
ATOM 1802 C CA . VAL B 1 87 ? -45.58034 -14.74691 0.14894 1.000 26.65983 87 VAL B CA 1
ATOM 1803 C C . VAL B 1 87 ? -45.45290 -13.77617 1.30095 1.000 31.90045 87 VAL B C 1
ATOM 1804 O O . VAL B 1 87 ? -46.05411 -14.01121 2.35892 1.000 31.45519 87 VAL B O 1
ATOM 1808 N N . VAL B 1 88 ? -44.66890 -12.70323 1.10974 1.000 25.43392 88 VAL B N 1
ATOM 1809 C CA . VAL B 1 88 ? -44.37915 -11.78557 2.20935 1.000 24.22884 88 VAL B CA 1
ATOM 1810 C C . VAL B 1 88 ? -44.86905 -10.38797 1.84476 1.000 27.12048 88 VAL B C 1
ATOM 1811 O O . VAL B 1 88 ? -45.05947 -10.07408 0.67197 1.000 26.07512 88 VAL B O 1
ATOM 1815 N N . THR B 1 89 ? -45.07620 -9.53756 2.86672 1.000 26.52768 89 THR B N 1
ATOM 1816 C CA . THR B 1 89 ? -45.31660 -8.12048 2.57700 1.000 25.68344 89 THR B CA 1
ATOM 1817 C C . THR B 1 89 ? -44.00211 -7.37506 2.35392 1.000 25.79073 89 THR B C 1
ATOM 1818 O O . THR B 1 89 ? -42.94595 -7.72644 2.89430 1.000 25.31591 89 THR B O 1
ATOM 1822 N N . GLY B 1 90 ? -44.07966 -6.31992 1.55650 1.000 26.97176 90 GLY B N 1
ATOM 1823 C CA . GLY B 1 90 ? -42.89913 -5.53501 1.25302 1.000 25.36466 90 GLY B CA 1
ATOM 1824 C C . GLY B 1 90 ? -43.32227 -4.28318 0.51670 1.000 25.44513 90 GLY B C 1
ATOM 1825 O O . GLY B 1 90 ? -44.51101 -4.03443 0.33764 1.000 32.12374 90 GLY B O 1
ATOM 1826 N N . LEU B 1 91 ? -42.34553 -3.51038 0.06818 1.000 25.80527 91 LEU B N 1
ATOM 1827 C CA . LEU B 1 91 ? -42.64235 -2.26247 -0.63483 1.000 28.13228 91 LEU B CA 1
ATOM 1828 C C . LEU B 1 91 ? -42.19219 -2.37101 -2.08442 1.000 27.30845 91 LEU B C 1
ATOM 1829 O O . LEU B 1 91 ? -41.19483 -3.03550 -2.37427 1.000 24.98721 91 LEU B O 1
ATOM 1834 N N . THR B 1 92 ? -42.87260 -1.61784 -2.97915 1.000 26.39399 92 THR B N 1
ATOM 1835 C CA . THR B 1 92 ? -42.43303 -1.47369 -4.34806 1.000 27.63679 92 THR B CA 1
ATOM 1836 C C . THR B 1 92 ? -41.20403 -0.56485 -4.39852 1.000 29.51974 92 THR B C 1
ATOM 1837 O O . THR B 1 92 ? -40.83084 0.02729 -3.38179 1.000 29.06921 92 THR B O 1
ATOM 1841 N N . PRO B 1 93 ? -40.56753 -0.41042 -5.55694 1.000 27.02416 93 PRO B N 1
ATOM 1842 C CA . PRO B 1 93 ? -39.30198 0.33237 -5.60343 1.000 28.39910 93 PRO B CA 1
ATOM 1843 C C . PRO B 1 93 ? -39.48862 1.80642 -5.28161 1.000 34.19017 93 PRO B C 1
ATOM 1844 O O . PRO B 1 93 ? -40.57522 2.38324 -5.42576 1.000 30.32508 93 PRO B O 1
ATOM 1848 N N . SER B 1 94 ? -38.39683 2.42325 -4.81864 1.000 30.00699 94 SER B N 1
ATOM 1849 C CA . SER B 1 94 ? -38.41176 3.87061 -4.62385 1.000 31.78983 94 SER B CA 1
ATOM 1850 C C . SER B 1 94 ? -37.18013 4.49975 -5.22822 1.000 32.87039 94 SER B C 1
ATOM 1851 O O . SER B 1 94 ? -36.12494 3.87664 -5.33406 1.000 36.42188 94 SER B O 1
ATOM 1854 N N . GLY B 1 95 ? -37.33200 5.74837 -5.60659 1.000 28.64620 95 GLY B N 1
ATOM 1855 C CA . GLY B 1 95 ? -36.23701 6.52443 -6.11101 1.000 33.64292 95 GLY B CA 1
ATOM 1856 C C . GLY B 1 95 ? -36.36378 6.72681 -7.60338 1.000 33.65316 95 GLY B C 1
ATOM 1857 O O . GLY B 1 95 ? -37.40076 6.46325 -8.22354 1.000 31.42331 95 GLY B O 1
ATOM 1858 N N . LYS B 1 96 ? -35.26335 7.15150 -8.18097 1.000 31.79877 96 LYS B N 1
ATOM 1859 C CA . LYS B 1 96 ? -35.28800 7.65106 -9.54423 1.000 35.66826 96 LYS B CA 1
ATOM 1860 C C . LYS B 1 96 ? -35.34563 6.49943 -10.53632 1.000 32.00794 96 LYS B C 1
ATOM 1861 O O . LYS B 1 96 ? -34.59818 5.52022 -10.42184 1.000 30.48750 96 LYS B O 1
ATOM 1867 N N . ALA B 1 97 ? -36.16221 6.67165 -11.57522 1.000 30.36996 97 ALA B N 1
ATOM 1868 C CA . ALA B 1 97 ? -36.27688 5.66484 -12.60581 1.000 27.57204 97 ALA B CA 1
ATOM 1869 C C . ALA B 1 97 ? -36.50711 6.35760 -13.93642 1.000 31.07880 97 ALA B C 1
ATOM 1870 O O . ALA B 1 97 ? -37.12376 7.42193 -13.98047 1.000 30.97134 97 ALA B O 1
ATOM 1872 N N . ALA B 1 98 ? -36.01726 5.73484 -14.99650 1.000 26.58436 98 ALA B N 1
ATOM 1873 C CA . ALA B 1 98 ? -36.36708 6.10433 -16.37207 1.000 23.96234 98 ALA B CA 1
ATOM 1874 C C . ALA B 1 98 ? -37.53226 5.21081 -16.78081 1.000 29.02406 98 ALA B C 1
ATOM 1875 O O . ALA B 1 98 ? -37.41194 3.97488 -16.69592 1.000 29.90970 98 ALA B O 1
ATOM 1877 N N . SER B 1 99 ? -38.66028 5.80743 -17.18384 1.000 26.37929 99 SER B N 1
ATOM 1878 C CA . SER B 1 99 ? -39.88386 5.03486 -17.31203 1.000 23.53121 99 SER B CA 1
ATOM 1879 C C . SER B 1 99 ? -40.56703 5.31204 -18.63668 1.000 28.11915 99 SER B C 1
ATOM 1880 O O . SER B 1 99 ? -40.52195 6.42458 -19.15413 1.000 30.75471 99 SER B O 1
ATOM 1883 N N . SER B 1 100 ? -41.21027 4.29141 -19.17077 1.000 26.80335 100 SER B N 1
ATOM 1884 C CA . SER B 1 100 ? -41.98669 4.47287 -20.38703 1.000 31.05204 100 SER B CA 1
ATOM 1885 C C . SER B 1 100 ? -43.09637 3.43669 -20.39531 1.000 29.94172 100 SER B C 1
ATOM 1886 O O . SER B 1 100 ? -42.89406 2.32011 -19.91291 1.000 31.83383 100 SER B O 1
ATOM 1889 N N . LEU B 1 101 ? -44.26222 3.80740 -20.91506 1.000 27.45208 101 LEU B N 1
ATOM 1890 C CA . LEU B 1 101 ? -45.27971 2.80542 -21.20918 1.000 30.32018 101 LEU B CA 1
ATOM 1891 C C . LEU B 1 101 ? -44.95028 2.09599 -22.52471 1.000 39.74723 101 LEU B C 1
ATOM 1892 O O . LEU B 1 101 ? -44.40620 2.69772 -23.45466 1.000 40.43213 101 LEU B O 1
ATOM 1897 N N . TYR B 1 102 ? -45.20758 0.79316 -22.56993 1.000 29.53695 102 TYR B N 1
ATOM 1898 C CA . TYR B 1 102 ? -44.96173 -0.03914 -23.74321 1.000 30.85862 102 TYR B CA 1
ATOM 1899 C C . TYR B 1 102 ? -46.27564 -0.73535 -24.07016 1.000 30.82251 102 TYR B C 1
ATOM 1900 O O . TYR B 1 102 ? -46.96921 -1.18802 -23.16193 1.000 28.15519 102 TYR B O 1
ATOM 1909 N N . ILE B 1 103 ? -46.66054 -0.77715 -25.35273 1.000 30.41721 103 ILE B N 1
ATOM 1910 C CA . ILE B 1 103 ? -47.87698 -1.49341 -25.77481 1.000 27.72879 103 ILE B CA 1
ATOM 1911 C C . ILE B 1 103 ? -47.46562 -2.54089 -26.79649 1.000 32.26262 103 ILE B C 1
ATOM 1912 O O . ILE B 1 103 ? -46.86840 -2.19536 -27.82201 1.000 30.34027 103 ILE B O 1
ATOM 1917 N N . GLY B 1 104 ? -47.78518 -3.80866 -26.52814 1.000 28.55111 104 GLY B N 1
ATOM 1918 C CA . GLY B 1 104 ? -47.36869 -4.88274 -27.40595 1.000 28.10437 104 GLY B CA 1
ATOM 1919 C C . GLY B 1 104 ? -47.09547 -6.16091 -26.65399 1.000 30.40097 104 GLY B C 1
ATOM 1920 O O . GLY B 1 104 ? -47.14662 -6.20250 -25.41915 1.000 27.89521 104 GLY B O 1
ATOM 1921 N N . PRO B 1 105 ? -46.78753 -7.23571 -27.38452 1.000 27.36239 105 PRO B N 1
ATOM 1922 C CA . PRO B 1 105 ? -46.49790 -8.51738 -26.72749 1.000 27.81627 105 PRO B CA 1
ATOM 1923 C C . PRO B 1 105 ? -45.19949 -8.43429 -25.93534 1.000 29.81888 105 PRO B C 1
ATOM 1924 O O . PRO B 1 105 ? -44.25087 -7.77742 -26.36416 1.000 30.81990 105 PRO B O 1
ATOM 1928 N N . TYR B 1 106 ? -45.14213 -9.18123 -24.81639 1.000 28.57011 106 TYR B N 1
ATOM 1929 C CA . TYR B 1 106 ? -43.91222 -9.22253 -24.00765 1.000 28.86399 106 TYR B CA 1
ATOM 1930 C C . TYR B 1 106 ? -42.69239 -9.63698 -24.83021 1.000 29.34480 106 TYR B C 1
ATOM 1931 O O . TYR B 1 106 ? -41.57972 -9.18691 -24.55175 1.000 28.88646 106 TYR B O 1
ATOM 1940 N N . GLY B 1 107 ? -42.87773 -10.49592 -25.83394 1.000 30.00960 107 GLY B N 1
ATOM 1941 C CA . GLY B 1 107 ? -41.74388 -10.99552 -26.59567 1.000 33.56813 107 GLY B CA 1
ATOM 1942 C C . GLY B 1 107 ? -40.99369 -9.93085 -27.36668 1.000 38.41079 107 GLY B C 1
ATOM 1943 O O . GLY B 1 107 ? -39.87302 -10.19031 -27.82578 1.000 40.06962 107 GLY B O 1
ATOM 1944 N N . GLU B 1 108 ? -41.57181 -8.74496 -27.51740 1.000 32.98634 108 GLU B N 1
ATOM 1945 C CA . GLU B 1 108 ? -40.92766 -7.64415 -28.22997 1.000 29.63359 108 GLU B CA 1
ATOM 1946 C C . GLU B 1 108 ? -40.56374 -6.48010 -27.30457 1.000 32.69355 108 GLU B C 1
ATOM 1947 O O . GLU B 1 108 ? -40.16032 -5.41212 -27.77794 1.000 31.19215 108 GLU B O 1
ATOM 1953 N N . ILE B 1 109 ? -40.63608 -6.68036 -25.98481 1.000 31.99839 109 ILE B N 1
ATOM 1954 C CA . ILE B 1 109 ? -40.43848 -5.57104 -25.07130 1.000 27.77210 109 ILE B CA 1
ATOM 1955 C C . ILE B 1 109 ? -38.99144 -5.10041 -25.03563 1.000 33.01948 109 ILE B C 1
ATOM 1956 O O . ILE B 1 109 ? -38.71039 -4.02293 -24.51528 1.000 31.38066 109 ILE B O 1
ATOM 1961 N N . GLU B 1 110 ? -38.05467 -5.89680 -25.54871 1.000 32.83998 110 GLU B N 1
ATOM 1962 C CA . GLU B 1 110 ? -36.65935 -5.46785 -25.58626 1.000 36.12391 110 GLU B CA 1
ATOM 1963 C C . GLU B 1 110 ? -36.50235 -4.11913 -26.29231 1.000 39.64859 110 GLU B C 1
ATOM 1964 O O . GLU B 1 110 ? -35.57765 -3.36552 -25.98748 1.000 37.03606 110 GLU B O 1
ATOM 1970 N N . ALA B 1 111 ? -37.41850 -3.78031 -27.19727 1.000 37.35818 111 ALA B N 1
ATOM 1971 C CA . ALA B 1 111 ? -37.36571 -2.48085 -27.86351 1.000 42.53716 111 ALA B CA 1
ATOM 1972 C C . ALA B 1 111 ? -37.47547 -1.32202 -26.87813 1.000 41.47624 111 ALA B C 1
ATOM 1973 O O . ALA B 1 111 ? -36.77307 -0.31640 -27.02925 1.000 39.13608 111 ALA B O 1
ATOM 1975 N N . VAL B 1 112 ? -38.35822 -1.41801 -25.87483 1.000 37.45900 112 VAL B N 1
ATOM 1976 C CA . VAL B 1 112 ? -38.47126 -0.29223 -24.94785 1.000 32.37726 112 VAL B CA 1
ATOM 1977 C C . VAL B 1 112 ? -37.26752 -0.25786 -24.02235 1.000 32.51696 112 VAL B C 1
ATOM 1978 O O . VAL B 1 112 ? -36.84995 0.83117 -23.58865 1.000 36.45794 112 VAL B O 1
ATOM 1982 N N . TYR B 1 113 ? -36.70563 -1.43167 -23.67654 1.000 32.12402 113 TYR B N 1
ATOM 1983 C CA . TYR B 1 113 ? -35.47056 -1.45430 -22.88125 1.000 32.10340 113 TYR B CA 1
ATOM 1984 C C . TYR B 1 113 ? -34.33334 -0.77356 -23.63856 1.000 35.97310 113 TYR B C 1
ATOM 1985 O O . TYR B 1 113 ? -33.59537 0.04276 -23.07581 1.000 35.62690 113 TYR B O 1
ATOM 1994 N N . ASP B 1 114 ? -34.18365 -1.08982 -24.92987 1.000 40.00204 114 ASP B N 1
ATOM 1995 C CA . ASP B 1 114 ? -33.08868 -0.46564 -25.67869 1.000 44.93804 114 ASP B CA 1
ATOM 1996 C C . ASP B 1 114 ? -33.24143 1.04326 -25.72226 1.000 38.33325 114 ASP B C 1
ATOM 1997 O O . ASP B 1 114 ? -32.25843 1.77537 -25.54108 1.000 43.09986 114 ASP B O 1
ATOM 2002 N N . ALA B 1 115 ? -34.46617 1.51980 -25.96226 1.000 37.31015 115 ALA B N 1
ATOM 2003 C CA . ALA B 1 115 ? -34.73978 2.95336 -26.02031 1.000 41.38658 115 ALA B CA 1
ATOM 2004 C C . ALA B 1 115 ? -34.47618 3.61042 -24.67431 1.000 45.52356 115 ALA B C 1
ATOM 2005 O O . ALA B 1 115 ? -33.79895 4.64597 -24.58653 1.000 39.28495 115 ALA B O 1
ATOM 2007 N N . LEU B 1 116 ? -35.00510 3.01335 -23.60139 1.000 36.63382 116 LEU B N 1
ATOM 2008 C CA . LEU B 1 116 ? -34.78370 3.57946 -22.28086 1.000 33.04943 116 LEU B CA 1
ATOM 2009 C C . LEU B 1 116 ? -33.30221 3.64272 -21.95402 1.000 34.30851 116 LEU B C 1
ATOM 2010 O O . LEU B 1 116 ? -32.84903 4.59020 -21.31016 1.000 34.90946 116 LEU B O 1
ATOM 2015 N N . MET B 1 117 ? -32.53339 2.62376 -22.34083 1.000 35.96720 117 MET B N 1
ATOM 2016 C CA . MET B 1 117 ? -31.11611 2.65270 -21.99493 1.000 35.71038 117 MET B CA 1
ATOM 2017 C C . MET B 1 117 ? -30.41369 3.77780 -22.73553 1.000 42.06463 117 MET B C 1
ATOM 2018 O O . MET B 1 117 ? -29.53208 4.44600 -22.17692 1.000 40.04584 117 MET B O 1
ATOM 2023 N N . LYS B 1 118 ? -30.83071 4.03098 -23.97730 1.000 41.50984 118 LYS B N 1
ATOM 2024 C CA . LYS B 1 118 ? -30.26665 5.14252 -24.73057 1.000 45.02415 118 LYS B CA 1
ATOM 2025 C C . LYS B 1 118 ? -30.59892 6.46042 -24.05665 1.000 43.01970 118 LYS B C 1
ATOM 2026 O O . LYS B 1 118 ? -29.71391 7.28657 -23.82283 1.000 48.73020 118 LYS B O 1
ATOM 2032 N N . TRP B 1 119 ? -31.86866 6.65288 -23.69601 1.000 40.10391 119 TRP B N 1
ATOM 2033 C CA . TRP B 1 119 ? -32.29102 7.85175 -22.97383 1.000 39.34464 119 TRP B CA 1
ATOM 2034 C C . TRP B 1 119 ? -31.49384 8.05389 -21.69790 1.000 50.80732 119 TRP B C 1
ATOM 2035 O O . TRP B 1 119 ? -31.14425 9.19167 -21.34342 1.000 41.54272 119 TRP B O 1
ATOM 2046 N N . VAL B 1 120 ? -31.25121 6.96025 -20.96831 1.000 37.29539 120 VAL B N 1
ATOM 2047 C CA . VAL B 1 120 ? -30.53365 7.04459 -19.70495 1.000 39.28709 120 VAL B CA 1
ATOM 2048 C C . VAL B 1 120 ? -29.12499 7.56788 -19.93243 1.000 43.07115 120 VAL B C 1
ATOM 2049 O O . VAL B 1 120 ? -28.66058 8.48151 -19.24085 1.000 47.14832 120 VAL B O 1
ATOM 2053 N N . ASP B 1 121 ? -28.43101 6.99079 -20.90823 1.000 43.50944 121 ASP B N 1
ATOM 2054 C CA . ASP B 1 121 ? -27.08090 7.43186 -21.22392 1.000 49.38498 121 ASP B CA 1
ATOM 2055 C C . ASP B 1 121 ? -27.07765 8.87472 -21.71890 1.000 51.63721 121 ASP B C 1
ATOM 2056 O O . ASP B 1 121 ? -26.29967 9.70884 -21.24021 1.000 57.24868 121 ASP B O 1
ATOM 2061 N N . ASP B 1 122 ? -27.97676 9.20137 -22.64377 1.000 50.60243 122 ASP B N 1
ATOM 2062 C CA . ASP B 1 122 ? -28.02910 10.56624 -23.15841 1.000 54.00094 122 ASP B CA 1
ATOM 2063 C C . ASP B 1 122 ? -28.25284 11.58045 -22.04176 1.000 61.56423 122 ASP B C 1
ATOM 2064 O O . ASP B 1 122 ? -27.70030 12.68464 -22.09536 1.000 56.73592 122 ASP B O 1
ATOM 2069 N N . ASN B 1 123 ? -29.00552 11.21705 -21.00138 1.000 48.64323 123 ASN B N 1
ATOM 2070 C CA . ASN B 1 123 ? -29.26295 12.11300 -19.88419 1.000 51.17264 123 ASN B CA 1
ATOM 2071 C C . ASN B 1 123 ? -28.24420 11.97589 -18.74640 1.000 49.72671 123 ASN B C 1
ATOM 2072 O O . ASN B 1 123 ? -28.45598 12.56910 -17.68431 1.000 46.39584 123 ASN B O 1
ATOM 2077 N N . GLY B 1 124 ? -27.16683 11.20838 -18.94182 1.000 48.64696 124 GLY B N 1
ATOM 2078 C CA . GLY B 1 124 ? -26.06888 11.15037 -17.98242 1.000 51.24227 124 GLY B CA 1
ATOM 2079 C C . GLY B 1 124 ? -26.33349 10.37570 -16.70431 1.000 60.20711 124 GLY B C 1
ATOM 2080 O O . GLY B 1 124 ? -25.67895 10.62765 -15.68101 1.000 47.58054 124 GLY B O 1
ATOM 2081 N N . PHE B 1 125 ? -27.26922 9.43229 -16.72380 1.000 52.91211 125 PHE B N 1
ATOM 2082 C CA . PHE B 1 125 ? -27.50902 8.60743 -15.55072 1.000 43.21047 125 PHE B CA 1
ATOM 2083 C C . PHE B 1 125 ? -26.83329 7.25830 -15.68838 1.000 45.92234 125 PHE B C 1
ATOM 2084 O O . PHE B 1 125 ? -26.45221 6.83188 -16.77860 1.000 45.56970 125 PHE B O 1
ATOM 2092 N N . ASP B 1 126 ? -26.72739 6.56691 -14.55832 1.000 43.19006 126 ASP B N 1
ATOM 2093 C CA . ASP B 1 126 ? -26.23715 5.20163 -14.50513 1.000 39.53568 126 ASP B CA 1
ATOM 2094 C C . ASP B 1 126 ? -27.40473 4.29009 -14.15414 1.000 37.95384 126 ASP B C 1
ATOM 2095 O O . ASP B 1 126 ? -28.33813 4.71161 -13.46586 1.000 36.54547 126 ASP B O 1
ATOM 2100 N N . LEU B 1 127 ? -27.34387 3.05614 -14.65907 1.000 37.97433 127 LEU B N 1
ATOM 2101 C CA . LEU B 1 127 ? -28.32282 2.01726 -14.36502 1.000 34.92870 127 LEU B CA 1
ATOM 2102 C C . LEU B 1 127 ? -27.85818 1.22566 -13.15393 1.000 34.25321 127 LEU B C 1
ATOM 2103 O O . LEU B 1 127 ? -26.66218 0.93430 -13.01039 1.000 35.67744 127 LEU B O 1
ATOM 2108 N N . SER B 1 128 ? -28.80995 0.86239 -12.28363 1.000 31.61854 128 SER B N 1
ATOM 2109 C CA . SER B 1 128 ? -28.47308 -0.00221 -11.16885 1.000 30.69684 128 SER B CA 1
ATOM 2110 C C . SER B 1 128 ? -28.47379 -1.48483 -11.52648 1.000 38.62950 128 SER B C 1
ATOM 2111 O O . SER B 1 128 ? -27.90894 -2.28350 -10.77344 1.000 33.87885 128 SER B O 1
ATOM 2114 N N . GLY B 1 129 ? -29.14419 -1.89162 -12.60973 1.000 33.31282 129 GLY B N 1
ATOM 2115 C CA . GLY B 1 129 ? -29.33149 -3.29670 -12.89538 1.000 32.90489 129 GLY B CA 1
ATOM 2116 C C . GLY B 1 129 ? -30.72606 -3.80788 -12.58162 1.000 37.10956 129 GLY B C 1
ATOM 2117 O O . GLY B 1 129 ? -31.07051 -4.92799 -12.98703 1.000 36.95216 129 GLY B O 1
ATOM 2118 N N . GLU B 1 130 ? -31.54406 -3.01167 -11.90572 1.000 27.21816 130 GLU B N 1
ATOM 2119 C CA . GLU B 1 130 ? -32.91133 -3.38938 -11.57194 1.000 27.40907 130 GLU B CA 1
ATOM 2120 C C . GLU B 1 130 ? -33.89630 -2.83114 -12.59820 1.000 27.72768 130 GLU B C 1
ATOM 2121 O O . GLU B 1 130 ? -33.84804 -1.63593 -12.91605 1.000 28.93798 130 GLU B O 1
ATOM 2127 N N . ALA B 1 131 ? -34.79607 -3.68248 -13.07729 1.000 23.61791 131 ALA B N 1
ATOM 2128 C CA . ALA B 1 131 ? -35.88373 -3.26249 -13.96706 1.000 26.39159 131 ALA B CA 1
ATOM 2129 C C . ALA B 1 131 ? -37.20017 -3.54609 -13.27032 1.000 33.95551 131 ALA B C 1
ATOM 2130 O O . ALA B 1 131 ? -37.33548 -4.57752 -12.61926 1.000 31.28577 131 ALA B O 1
ATOM 2132 N N . TYR B 1 132 ? -38.16888 -2.63904 -13.40440 1.000 25.51137 132 TYR B N 1
ATOM 2133 C CA . TYR B 1 132 ? -39.47087 -2.74497 -12.76169 1.000 23.39744 132 TYR B CA 1
ATOM 2134 C C . TYR B 1 132 ? -40.55999 -2.68889 -13.81995 1.000 25.55954 132 TYR B C 1
ATOM 2135 O O . TYR B 1 132 ? -40.65283 -1.68854 -14.53160 1.000 28.48139 132 TYR B O 1
ATOM 2144 N N . GLU B 1 133 ? -41.39843 -3.72922 -13.91452 1.000 22.98842 133 GLU B N 1
ATOM 2145 C CA . GLU B 1 133 ? -42.47051 -3.77418 -14.92855 1.000 21.35876 133 GLU B CA 1
ATOM 2146 C C . GLU B 1 133 ? -43.81374 -3.83128 -14.22767 1.000 24.72242 133 GLU B C 1
ATOM 2147 O O . GLU B 1 133 ? -43.98628 -4.61882 -13.28702 1.000 26.42432 133 GLU B O 1
ATOM 2153 N N . ILE B 1 134 ? -44.75802 -2.99469 -14.64546 1.000 22.02252 134 ILE B N 1
ATOM 2154 C CA . ILE B 1 134 ? -46.10981 -3.02377 -14.10705 1.000 20.47138 134 ILE B CA 1
ATOM 2155 C C . ILE B 1 134 ? -47.02978 -3.52806 -15.20789 1.000 21.64249 134 ILE B C 1
ATOM 2156 O O . ILE B 1 134 ? -46.98714 -3.00156 -16.31948 1.000 23.38381 134 ILE B O 1
ATOM 2161 N N . TYR B 1 135 ? -47.80708 -4.57921 -14.91684 1.000 22.69177 135 TYR B N 1
ATOM 2162 C CA . TYR B 1 135 ? -48.60269 -5.24376 -15.97319 1.000 22.84306 135 TYR B CA 1
ATOM 2163 C C . TYR B 1 135 ? -49.99594 -4.65343 -15.86653 1.000 21.26213 135 TYR B C 1
ATOM 2164 O O . TYR B 1 135 ? -50.83481 -5.14377 -15.12038 1.000 23.63193 135 TYR B O 1
ATOM 2173 N N . LEU B 1 136 ? -50.24072 -3.57437 -16.64167 1.000 24.28582 136 LEU B N 1
ATOM 2174 C CA . LEU B 1 136 ? -51.51852 -2.86357 -16.53747 1.000 28.13678 136 LEU B CA 1
ATOM 2175 C C . LEU B 1 136 ? -52.68570 -3.69036 -17.02158 1.000 28.68252 136 LEU B C 1
ATOM 2176 O O . LEU B 1 136 ? -53.80849 -3.50809 -16.53089 1.000 29.03188 136 LEU B O 1
ATOM 2181 N N . ASP B 1 137 ? -52.44223 -4.59456 -17.97812 1.000 27.79537 137 ASP B N 1
ATOM 2182 C CA . ASP B 1 137 ? -53.45397 -5.47308 -18.54281 1.000 27.21980 137 ASP B CA 1
ATOM 2183 C C . ASP B 1 137 ? -53.10337 -6.92939 -18.29891 1.000 25.83952 137 ASP B C 1
ATOM 2184 O O . ASP B 1 137 ? -51.93366 -7.30510 -18.36561 1.000 27.48153 137 ASP B O 1
ATOM 2189 N N . ALA B 1 138 ? -54.11775 -7.74681 -18.07651 1.000 25.73524 138 ALA B N 1
ATOM 2190 C CA . ALA B 1 138 ? -53.87799 -9.20001 -17.93788 1.000 28.96710 138 ALA B CA 1
ATOM 2191 C C . ALA B 1 138 ? -53.58145 -9.81638 -19.30120 1.000 28.96519 138 ALA B C 1
ATOM 2192 O O . ALA B 1 138 ? -54.42032 -9.69989 -20.19642 1.000 32.55486 138 ALA B O 1
ATOM 2194 N N . PRO B 1 139 ? -52.44570 -10.49919 -19.49244 1.000 25.43096 139 PRO B N 1
ATOM 2195 C CA . PRO B 1 139 ? -52.08946 -10.95330 -20.84838 1.000 26.39651 139 PRO B CA 1
ATOM 2196 C C . PRO B 1 139 ? -53.02642 -12.02021 -21.37471 1.000 28.82258 139 PRO B C 1
ATOM 2197 O O . PRO B 1 139 ? -53.18734 -12.14772 -22.59669 1.000 30.52752 139 PRO B O 1
ATOM 2201 N N . ALA B 1 140 ? -53.65653 -12.77957 -20.50692 1.000 28.70683 140 ALA B N 1
ATOM 2202 C CA . ALA B 1 140 ? -54.57367 -13.80590 -20.98624 1.000 31.40807 140 ALA B CA 1
ATOM 2203 C C . ALA B 1 140 ? -55.83662 -13.21629 -21.59285 1.000 30.90057 140 ALA B C 1
ATOM 2204 O O . ALA B 1 140 ? -56.46841 -13.86297 -22.43348 1.000 31.22232 140 ALA B O 1
ATOM 2206 N N . GLU B 1 141 ? -56.21509 -11.99902 -21.19683 1.000 29.89951 141 GLU B N 1
ATOM 2207 C CA . GLU B 1 141 ? -57.50431 -11.39215 -21.51740 1.000 30.31309 141 GLU B CA 1
ATOM 2208 C C . GLU B 1 141 ? -57.37514 -10.18695 -22.42816 1.000 27.64325 141 GLU B C 1
ATOM 2209 O O . GLU B 1 141 ? -58.36393 -9.49734 -22.66241 1.000 30.09585 141 GLU B O 1
ATOM 2215 N N . THR B 1 142 ? -56.19629 -9.94240 -22.99417 1.000 27.30600 142 THR B N 1
ATOM 2216 C CA . THR B 1 142 ? -55.93531 -8.69759 -23.70533 1.000 28.54686 142 THR B CA 1
ATOM 2217 C C . THR B 1 142 ? -55.29942 -8.99479 -25.05072 1.000 27.63873 142 THR B C 1
ATOM 2218 O O . THR B 1 142 ? -54.32716 -9.74140 -25.11222 1.000 25.46064 142 THR B O 1
ATOM 2222 N N . ALA B 1 143 ? -55.78409 -8.35178 -26.09330 1.000 27.39672 143 ALA B N 1
ATOM 2223 C CA . ALA B 1 143 ? -55.11496 -8.45101 -27.37642 1.000 28.36258 143 ALA B CA 1
ATOM 2224 C C . ALA B 1 143 ? -53.66296 -7.99718 -27.27444 1.000 29.84544 143 ALA B C 1
ATOM 2225 O O . ALA B 1 143 ? -53.39981 -6.92717 -26.70850 1.000 30.74210 143 ALA B O 1
ATOM 2227 N N . PRO B 1 144 ? -52.70496 -8.76647 -27.81109 1.000 29.89396 144 PRO B N 1
ATOM 2228 C CA . PRO B 1 144 ? -51.28988 -8.34410 -27.80632 1.000 30.30572 144 PRO B CA 1
ATOM 2229 C C . PRO B 1 144 ? -51.06697 -6.92169 -28.30556 1.000 31.56999 144 PRO B C 1
ATOM 2230 O O . PRO B 1 144 ? -50.24970 -6.19391 -27.73019 1.000 33.16186 144 PRO B O 1
ATOM 2234 N N . ASP B 1 145 ? -51.76938 -6.48990 -29.35061 1.000 33.72528 145 ASP B N 1
ATOM 2235 C CA . ASP B 1 145 ? -51.53477 -5.13990 -29.85445 1.000 35.65360 145 ASP B CA 1
ATOM 2236 C C . ASP B 1 145 ? -52.14698 -4.06588 -28.96603 1.000 32.84039 145 ASP B C 1
ATOM 2237 O O . ASP B 1 145 ? -51.98176 -2.87697 -29.25906 1.000 40.45384 145 ASP B O 1
ATOM 2242 N N . GLN B 1 146 ? -52.81600 -4.44657 -27.87705 1.000 34.80532 146 GLN B N 1
ATOM 2243 C CA . GLN B 1 146 ? -53.28800 -3.52736 -26.86002 1.000 31.77930 146 GLN B CA 1
ATOM 2244 C C . GLN B 1 146 ? -52.68596 -3.78497 -25.47878 1.000 34.31438 146 GLN B C 1
ATOM 2245 O O . GLN B 1 146 ? -53.13437 -3.17835 -24.52310 1.000 34.39710 146 GLN B O 1
ATOM 2251 N N . LEU B 1 147 ? -51.76647 -4.72891 -25.33783 1.000 29.04169 147 LEU B N 1
ATOM 2252 C CA . LEU B 1 147 ? -51.24697 -5.09978 -24.02300 1.000 31.04745 147 LEU B CA 1
ATOM 2253 C C . LEU B 1 147 ? -50.30425 -4.01440 -23.48378 1.000 28.23655 147 LEU B C 1
ATOM 2254 O O . LEU B 1 147 ? -49.22743 -3.78306 -24.04975 1.000 28.65194 147 LEU B O 1
ATOM 2259 N N . ARG B 1 148 ? -50.67560 -3.41380 -22.35904 1.000 28.06166 148 ARG B N 1
ATOM 2260 C CA . ARG B 1 148 ? -49.91109 -2.33318 -21.72656 1.000 25.20290 148 ARG B CA 1
ATOM 2261 C C . ARG B 1 148 ? -49.00107 -2.83623 -20.61345 1.000 26.95858 148 ARG B C 1
ATOM 2262 O O . ARG B 1 148 ? -49.46254 -3.52673 -19.70026 1.000 24.66963 148 ARG B O 1
ATOM 2270 N N . THR B 1 149 ? -47.73453 -2.42664 -20.66245 1.000 25.18902 149 THR B N 1
ATOM 2271 C CA . THR B 1 149 ? -46.79048 -2.65410 -19.56419 1.000 22.96237 149 THR B CA 1
ATOM 2272 C C . THR B 1 149 ? -46.03167 -1.34745 -19.36878 1.000 24.56419 149 THR B C 1
ATOM 2273 O O . THR B 1 149 ? -45.49720 -0.79963 -20.33680 1.000 26.97058 149 THR B O 1
ATOM 2277 N N . ARG B 1 150 ? -45.91963 -0.88947 -18.13910 1.000 24.58553 150 ARG B N 1
ATOM 2278 C CA . ARG B 1 150 ? -45.03856 0.23973 -17.85511 1.000 26.18480 150 ARG B CA 1
ATOM 2279 C C . ARG B 1 150 ? -43.69140 -0.31759 -17.43648 1.000 27.20105 150 ARG B C 1
ATOM 2280 O O . ARG B 1 150 ? -43.62046 -1.11488 -16.49881 1.000 26.43528 150 ARG B O 1
ATOM 2288 N N . VAL B 1 151 ? -42.62759 0.09333 -18.12185 1.000 25.01611 151 VAL B N 1
ATOM 2289 C CA . VAL B 1 151 ? -41.27591 -0.37306 -17.84276 1.000 25.84452 151 VAL B CA 1
ATOM 2290 C C . VAL B 1 151 ? -40.47688 0.76921 -17.22641 1.000 28.66735 151 VAL B C 1
ATOM 2291 O O . VAL B 1 151 ? -40.41637 1.85653 -17.80245 1.000 28.20475 151 VAL B O 1
ATOM 2295 N N . SER B 1 152 ? -39.81246 0.51922 -16.09015 1.000 25.47609 152 SER B N 1
ATOM 2296 C CA . SER B 1 152 ? -38.96768 1.54150 -15.46663 1.000 28.74727 152 SER B CA 1
ATOM 2297 C C . SER B 1 152 ? -37.61442 0.92199 -15.13873 1.000 32.25318 152 SER B C 1
ATOM 2298 O O . SER B 1 152 ? -37.55608 -0.15362 -14.53083 1.000 32.93722 152 SER B O 1
ATOM 2301 N N . LEU B 1 153 ? -36.53605 1.61786 -15.47582 1.000 27.63428 153 LEU B N 1
ATOM 2302 C CA . LEU B 1 153 ? -35.19020 1.20190 -15.13252 1.000 29.75491 153 LEU B CA 1
ATOM 2303 C C . LEU B 1 153 ? -34.73084 2.06850 -13.97828 1.000 29.74718 153 LEU B C 1
ATOM 2304 O O . LEU B 1 153 ? -34.76815 3.29934 -14.06467 1.000 30.68424 153 LEU B O 1
ATOM 2309 N N . MET B 1 154 ? -34.30479 1.43537 -12.90152 1.000 27.07940 154 MET B N 1
ATOM 2310 C CA . MET B 1 154 ? -33.88752 2.19684 -11.73853 1.000 25.63138 154 MET B CA 1
ATOM 2311 C C . MET B 1 154 ? -32.51220 2.82806 -11.97407 1.000 28.43305 154 MET B C 1
ATOM 2312 O O . MET B 1 154 ? -31.64944 2.23381 -12.62530 1.000 31.06699 154 MET B O 1
ATOM 2317 N N . LEU B 1 155 ? -32.29920 4.01990 -11.38204 1.000 30.77128 155 LEU B N 1
ATOM 2318 C CA . LEU B 1 155 ? -31.14969 4.85543 -11.72890 1.000 33.76172 155 LEU B CA 1
ATOM 2319 C C . LEU B 1 155 ? -30.38188 5.24674 -10.48031 1.000 30.46643 155 LEU B C 1
ATOM 2320 O O . LEU B 1 155 ? -30.94193 5.29329 -9.38386 1.000 31.34365 155 LEU B O 1
ATOM 2325 N N . HIS B 1 156 ? -29.09678 5.56322 -10.68034 1.000 34.38153 156 HIS B N 1
ATOM 2326 C CA . HIS B 1 156 ? -28.35081 6.33758 -9.68632 1.000 36.50330 156 HIS B CA 1
ATOM 2327 C C . HIS B 1 156 ? -27.38064 7.30047 -10.36680 1.000 43.14218 156 HIS B C 1
ATOM 2328 O O . HIS B 1 156 ? -27.22262 7.31834 -11.59470 1.000 37.98951 156 HIS B O 1
ATOM 2335 N N . GLU B 1 157 ? -26.69277 8.06484 -9.51919 1.000 51.53728 157 GLU B N 1
ATOM 2336 C CA . GLU B 1 157 ? -25.74567 9.10426 -9.91190 1.000 55.30804 157 GLU B CA 1
ATOM 2337 C C . GLU B 1 157 ? -24.37388 8.88047 -9.28431 1.000 50.33833 157 GLU B C 1
ATOM 2338 O O . GLU B 1 157 ? -23.37067 8.87304 -9.99286 1.000 61.00284 157 GLU B O 1
#